Protein AF-A0A523TMB8-F1 (afdb_monomer)

pLDDT: mean 78.05, std 19.86, range [36.91, 97.88]

Mean predicted aligned error: 14.19 Å

Solvent-accessible surface area (backbone atoms only — not comparable to full-atom values): 13425 Å² total; per-residue (Å²): 131,64,76,66,60,58,54,54,54,53,52,54,58,59,57,55,66,75,69,63,79,80,84,77,82,82,82,83,84,81,87,81,83,87,80,89,82,90,79,90,81,91,80,91,79,91,77,93,78,85,88,76,89,77,77,73,82,74,87,60,90,44,73,83,64,39,66,22,92,53,38,94,42,94,40,70,68,53,46,49,51,52,54,43,50,41,20,51,77,43,63,92,51,65,30,19,46,37,78,65,72,76,46,88,75,40,38,50,75,47,86,60,74,61,43,55,67,66,61,43,81,34,58,71,36,15,32,51,13,21,54,50,11,48,40,42,41,72,69,44,80,86,58,63,49,80,48,65,53,70,54,98,61,89,65,39,34,43,27,23,40,22,55,70,84,45,61,62,25,32,40,38,29,49,31,49,62,53,87,55,90,36,25,34,31,73,31,76,88,36,56,49,27,32,44,62,62,42,30,41,26,45,38,92,80,39,59,58,45,42,27,30,19,63,14,34,15,39,52,82,76,41,20,22,31,40,17,40,20,35,23,93

Nearest PDB structures (foldseek):
  6jnp-assembly1_E-2  TM=3.075E-01  e=3.054E+00  Pseudomonas aeruginosa
  1n5b-assembly1_A  TM=3.533E-01  e=5.021E+00  Yersinia enterocolitica
  1n5b-assembly3_B  TM=4.123E-01  e=9.347E+00  Yersinia enterocolitica
  1jya-assembly1_A  TM=3.148E-01  e=7.757E+00  Yersinia pseudotuberculosis
  1n5b-assembly2_C  TM=2.821E-01  e=5.343E+00  Yersinia enterocolitica

Sequence (232 aa):
MKRSTILCTVLVIFGLLFLIPGCGDSYKSSRSGSSGSSGGGNTTGGGGGTGGGGGSTGGGTNGTATISSSSKFASVDECAAYLMKGRTGFDKHSPWKGYPPEYDPPGGYHLNRKSPLAFTWDDSLAARAQAEADRLAGGGAQKGVEIFGYGSDRAYNSFFVDAINTADWMISTLEDDHHEVYGWGLNVGYAASKMMWHYHDFGDDGPVITKWGIGAHDNGNGSTWWVLQMGP

Foldseek 3Di:
DDPVVVVVVVVVVVVVVVPDPDPDDDDDDDDDDDDDDDDDDDDDDDDDDDDDDPQDQDPQDQDDFDAFPLDPDPDQVRVLVQLLCLLVVCPPFFAWQADDCPPVVRGDGDNQFQADSHAHEDNVQQNVQAVVQVCVLVVHDDAADWDAFPDPDRLAWIKHWHPPQAQWIKIKTKQASPPDLHSTNCRSVTDNNCNHRNRYGNRPNGAHWRYKHWHWYDSVRSMIMIMIIIHD

Radius of gyration: 23.63 Å; Cα contacts (8 Å, |Δi|>4): 403; chains: 1; bounding box: 70×52×67 Å

Structure (mmCIF, N/CA/C/O backbone):
data_AF-A0A523TMB8-F1
#
_entry.id   AF-A0A523TMB8-F1
#
loop_
_atom_site.group_PDB
_atom_site.id
_atom_site.type_symbol
_atom_site.label_atom_id
_atom_site.label_alt_id
_atom_site.label_comp_id
_atom_site.label_asym_id
_atom_site.label_entity_id
_atom_site.label_seq_id
_atom_site.pdbx_PDB_ins_code
_atom_site.Cartn_x
_atom_site.Cartn_y
_atom_site.Cartn_z
_atom_site.occupancy
_atom_site.B_iso_or_equiv
_atom_site.auth_seq_id
_atom_site.auth_comp_id
_atom_site.auth_asym_id
_atom_site.auth_atom_id
_atom_site.pdbx_PDB_model_num
ATOM 1 N N . MET A 1 1 ? 34.613 24.555 33.434 1.00 56.78 1 MET A N 1
ATOM 2 C CA . MET A 1 1 ? 34.082 25.816 32.862 1.00 56.78 1 MET A CA 1
ATOM 3 C C . MET A 1 1 ? 33.779 26.789 33.988 1.00 56.78 1 MET A C 1
ATOM 5 O O . MET A 1 1 ? 33.268 26.362 35.017 1.00 56.78 1 MET A O 1
ATOM 9 N N . LYS A 1 2 ? 34.145 28.067 33.839 1.00 75.88 2 LYS A N 1
ATOM 10 C CA . LYS A 1 2 ? 33.892 29.085 34.870 1.00 75.88 2 LYS A CA 1
ATOM 11 C C . LYS A 1 2 ? 32.386 29.365 34.926 1.00 75.88 2 LYS A C 1
ATOM 13 O O . LYS A 1 2 ? 31.737 29.404 33.886 1.00 75.88 2 LYS A O 1
ATOM 18 N N . ARG A 1 3 ? 31.830 29.558 36.129 1.00 77.69 3 ARG A N 1
ATOM 19 C CA . ARG A 1 3 ? 30.388 29.805 36.353 1.00 77.69 3 ARG A CA 1
ATOM 20 C C . ARG A 1 3 ? 29.845 30.984 35.523 1.00 77.69 3 ARG A C 1
ATOM 22 O O . ARG A 1 3 ? 28.678 30.979 35.154 1.00 77.69 3 ARG A O 1
ATOM 29 N N . SER A 1 4 ? 30.709 31.933 35.160 1.00 80.69 4 SER A N 1
ATOM 30 C CA . SER A 1 4 ? 30.393 33.051 34.265 1.00 80.69 4 SER A CA 1
ATOM 31 C C . SER A 1 4 ? 30.051 32.627 32.832 1.00 80.69 4 SER A C 1
ATOM 33 O O . SER A 1 4 ? 29.179 33.227 32.218 1.00 80.69 4 SER A O 1
ATOM 35 N N . THR A 1 5 ? 30.682 31.577 32.299 1.00 87.00 5 THR A N 1
ATOM 36 C CA . THR A 1 5 ? 30.432 31.108 30.927 1.00 87.00 5 THR A CA 1
ATOM 37 C C . THR A 1 5 ? 29.034 30.505 30.789 1.00 87.00 5 THR A C 1
ATOM 39 O O . THR A 1 5 ? 28.364 30.749 29.795 1.00 87.00 5 THR A O 1
ATOM 42 N N . ILE A 1 6 ? 28.563 29.781 31.810 1.00 88.62 6 ILE A N 1
ATOM 43 C CA . ILE A 1 6 ? 27.226 29.165 31.809 1.00 88.62 6 ILE A CA 1
ATOM 44 C C . ILE A 1 6 ? 26.136 30.247 31.825 1.00 88.62 6 ILE A C 1
ATOM 46 O O . ILE A 1 6 ? 25.168 30.151 31.075 1.00 88.62 6 ILE A O 1
ATOM 50 N N . LEU A 1 7 ? 26.318 31.304 32.625 1.00 90.19 7 LEU A N 1
ATOM 51 C CA . LEU A 1 7 ? 25.343 32.391 32.735 1.00 90.19 7 LEU A CA 1
ATOM 52 C C . LEU A 1 7 ? 25.185 33.165 31.413 1.00 90.19 7 LEU A C 1
ATOM 54 O O . LEU A 1 7 ? 24.062 33.443 30.998 1.00 90.19 7 LEU A O 1
ATOM 58 N N . CYS A 1 8 ? 26.295 33.461 30.724 1.00 89.88 8 CYS A N 1
ATOM 59 C CA . CYS A 1 8 ? 26.247 34.134 29.423 1.00 89.88 8 CYS A CA 1
ATOM 60 C C . CYS A 1 8 ? 25.526 33.289 28.365 1.00 89.88 8 CYS A C 1
ATOM 62 O O . CYS A 1 8 ? 24.707 33.822 27.621 1.00 89.88 8 CYS A O 1
ATOM 64 N N . THR A 1 9 ? 25.775 31.976 28.321 1.00 89.94 9 THR A N 1
ATOM 65 C CA . THR A 1 9 ? 25.113 31.088 27.354 1.00 89.94 9 THR A CA 1
ATOM 66 C C . THR A 1 9 ? 23.601 31.024 27.578 1.00 89.94 9 THR A C 1
ATOM 68 O O . THR A 1 9 ? 22.842 31.100 26.615 1.00 89.94 9 THR A O 1
ATOM 71 N N . VAL A 1 10 ? 23.144 30.954 28.835 1.00 91.69 10 VAL A N 1
ATOM 72 C CA . VAL A 1 10 ? 21.705 30.930 29.156 1.00 91.69 10 VAL A CA 1
ATOM 73 C C . VAL A 1 10 ? 21.011 32.229 28.730 1.00 91.69 10 VAL A C 1
ATOM 75 O O . VAL A 1 10 ? 19.924 32.175 28.157 1.00 91.69 10 VAL A O 1
ATOM 78 N N . LEU A 1 11 ? 21.642 33.389 28.939 1.00 91.88 11 LEU A N 1
ATOM 79 C CA . LEU A 1 11 ? 21.068 34.683 28.548 1.00 91.88 11 LEU A CA 1
ATOM 80 C C . LEU A 1 11 ? 20.960 34.852 27.026 1.00 91.88 11 LEU A C 1
ATOM 82 O O . LEU A 1 11 ? 19.964 35.387 26.545 1.00 91.88 11 LEU A O 1
ATOM 86 N N . VAL A 1 12 ? 21.942 34.361 26.264 1.00 92.06 12 VAL A N 1
ATOM 87 C CA . VAL A 1 12 ? 21.901 34.408 24.792 1.00 92.06 12 VAL A CA 1
ATOM 88 C C . VAL A 1 12 ? 20.777 33.525 24.243 1.00 92.06 12 VAL A C 1
ATOM 90 O O . VAL A 1 12 ? 20.043 33.959 23.357 1.00 92.06 12 VAL A O 1
ATOM 93 N N . ILE A 1 13 ? 20.590 32.324 24.802 1.00 88.50 13 ILE A N 1
ATOM 94 C CA . ILE A 1 13 ? 19.511 31.411 24.392 1.00 88.50 13 ILE A CA 1
ATOM 95 C C . ILE A 1 13 ? 18.135 32.026 24.686 1.00 88.50 13 ILE A C 1
ATOM 97 O O . ILE A 1 13 ? 17.263 32.009 23.820 1.00 88.50 13 ILE A O 1
ATOM 101 N N . PHE A 1 14 ? 17.945 32.623 25.868 1.00 86.06 14 PHE A N 1
ATOM 102 C CA . PHE A 1 14 ? 16.680 33.284 26.208 1.00 86.06 14 PHE A CA 1
ATOM 103 C C . PHE A 1 14 ? 16.408 34.533 25.359 1.00 86.06 14 PHE A C 1
ATOM 105 O O . PHE A 1 14 ? 15.261 34.767 24.991 1.00 86.06 14 PHE A O 1
ATOM 112 N N . GLY A 1 15 ? 17.435 35.310 25.002 1.00 86.19 15 GLY A N 1
ATOM 113 C CA . GLY A 1 15 ? 17.280 36.472 24.120 1.00 86.19 15 GLY A CA 1
ATOM 114 C C . GLY A 1 15 ? 16.852 36.101 22.695 1.00 86.19 15 GLY A C 1
ATOM 115 O O . GLY A 1 15 ? 16.035 36.799 22.099 1.00 86.19 15 GLY A O 1
ATOM 116 N N . LEU A 1 16 ? 17.345 34.975 22.168 1.00 83.50 16 LEU A N 1
ATOM 117 C CA . LEU A 1 16 ? 16.997 34.489 20.827 1.00 83.50 16 LEU A CA 1
ATOM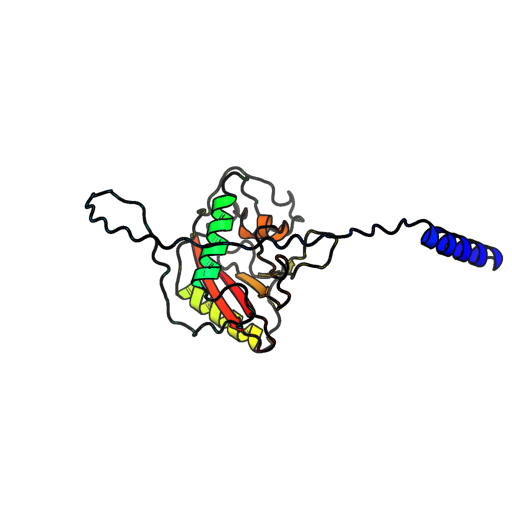 118 C C . LEU A 1 16 ? 15.525 34.064 20.698 1.00 83.50 16 LEU A C 1
ATOM 120 O O . LEU A 1 16 ? 14.953 34.207 19.620 1.00 83.50 16 LEU A O 1
ATOM 124 N N . LEU A 1 17 ? 14.884 33.616 21.784 1.00 78.38 17 LEU A N 1
ATOM 125 C CA . LEU A 1 17 ? 13.469 33.218 21.770 1.00 78.38 17 LEU A CA 1
ATOM 126 C C . LEU A 1 17 ? 12.501 34.394 21.550 1.00 78.38 17 LEU A C 1
ATOM 128 O O . LEU A 1 17 ? 11.402 34.183 21.047 1.00 78.38 17 LEU A O 1
ATOM 132 N N . PHE A 1 18 ? 12.903 35.632 21.860 1.00 73.69 18 PHE A N 1
ATOM 133 C CA . PHE A 1 18 ? 12.068 36.825 21.652 1.00 73.69 18 PHE A CA 1
ATOM 134 C C . PHE A 1 18 ? 12.187 37.436 20.249 1.00 73.69 18 PHE A C 1
ATOM 136 O O . PHE A 1 18 ? 11.451 38.365 19.924 1.00 73.69 18 PHE A O 1
ATOM 143 N N . LEU A 1 19 ? 13.096 36.927 19.411 1.00 72.69 19 LEU A N 1
ATOM 144 C CA . LEU A 1 19 ? 13.317 37.421 18.048 1.00 72.69 19 LEU A CA 1
ATOM 145 C C . LEU A 1 19 ? 12.602 36.595 16.973 1.00 72.69 19 LEU A C 1
ATOM 147 O O . LEU A 1 19 ? 12.802 36.860 15.791 1.00 72.69 19 LEU A O 1
ATOM 151 N N . ILE A 1 20 ? 11.771 35.618 17.346 1.00 75.94 20 ILE A N 1
ATOM 152 C CA . ILE A 1 20 ? 10.958 34.866 16.386 1.00 75.94 20 ILE A CA 1
ATOM 153 C C . ILE A 1 20 ? 9.661 35.660 16.136 1.00 75.94 20 ILE A C 1
ATOM 155 O O . ILE A 1 20 ? 8.798 35.685 17.017 1.00 75.94 20 ILE A O 1
ATOM 159 N N . PRO A 1 21 ? 9.492 36.335 14.980 1.00 66.38 21 PRO A N 1
ATOM 160 C CA . PRO A 1 21 ? 8.224 36.965 14.637 1.00 66.38 21 PRO A CA 1
ATOM 161 C C . PRO A 1 21 ? 7.140 35.888 14.533 1.00 66.38 21 PRO A C 1
ATOM 163 O O . PRO A 1 21 ? 7.255 34.945 13.753 1.00 66.38 21 PRO A O 1
ATOM 166 N N . GLY A 1 22 ? 6.089 36.022 15.342 1.00 57.03 22 GLY A N 1
ATOM 167 C CA . GLY A 1 22 ? 4.916 35.161 15.263 1.00 57.03 22 GLY A CA 1
ATOM 168 C C . GLY A 1 22 ? 4.192 35.376 13.935 1.00 57.03 22 GLY A C 1
ATOM 169 O O . GLY A 1 22 ? 3.511 36.385 13.762 1.00 57.03 22 GLY A O 1
ATOM 170 N N . CYS A 1 23 ? 4.331 34.432 13.004 1.00 64.50 23 CYS A N 1
ATOM 171 C CA . CYS A 1 23 ? 3.466 34.340 11.831 1.00 64.50 23 CYS A CA 1
ATOM 172 C C . CYS A 1 23 ? 2.064 33.918 12.287 1.00 64.50 23 CYS A C 1
ATOM 174 O O . CYS A 1 23 ? 1.790 32.739 12.499 1.00 64.50 23 CYS A O 1
ATOM 176 N N . GLY A 1 24 ? 1.192 34.902 12.498 1.00 47.22 24 GLY A N 1
ATOM 177 C CA . GLY A 1 24 ? -0.239 34.700 12.685 1.00 47.22 24 GLY A CA 1
ATOM 178 C C . GLY A 1 24 ? -0.962 34.810 11.349 1.00 47.22 24 GLY A C 1
ATOM 179 O O . GLY A 1 24 ? -1.331 35.912 10.946 1.00 47.22 24 GLY A O 1
ATOM 180 N N . ASP A 1 25 ? -1.198 33.683 10.681 1.00 47.81 25 ASP A N 1
ATOM 181 C CA . ASP A 1 25 ? -2.045 33.653 9.490 1.00 47.81 25 ASP A CA 1
ATOM 182 C C . ASP A 1 25 ? -3.521 33.551 9.886 1.00 47.81 25 ASP A C 1
ATOM 184 O O . ASP A 1 25 ? -4.021 32.543 10.386 1.00 47.81 25 ASP A O 1
ATOM 188 N N . SER A 1 26 ? -4.225 34.659 9.667 1.00 50.28 26 SER A N 1
ATOM 189 C CA . SER A 1 26 ? -5.670 34.782 9.825 1.00 50.28 26 SER A CA 1
ATOM 190 C C . SER A 1 26 ? -6.369 34.244 8.575 1.00 50.28 26 SER A C 1
ATOM 192 O O . SER A 1 26 ? -6.422 34.930 7.553 1.00 50.28 26 SER A O 1
ATOM 194 N N . TYR A 1 27 ? -6.954 33.048 8.633 1.00 45.78 27 TYR A N 1
ATOM 195 C CA . TYR A 1 27 ? -7.831 32.573 7.562 1.00 45.78 27 TYR A CA 1
ATOM 196 C C . TYR A 1 27 ? -9.238 33.174 7.721 1.00 45.78 27 TYR A C 1
ATOM 198 O O . TYR A 1 27 ? -9.976 32.900 8.665 1.00 45.78 27 TYR A O 1
ATOM 206 N N . LYS A 1 28 ? -9.614 34.034 6.768 1.00 49.56 2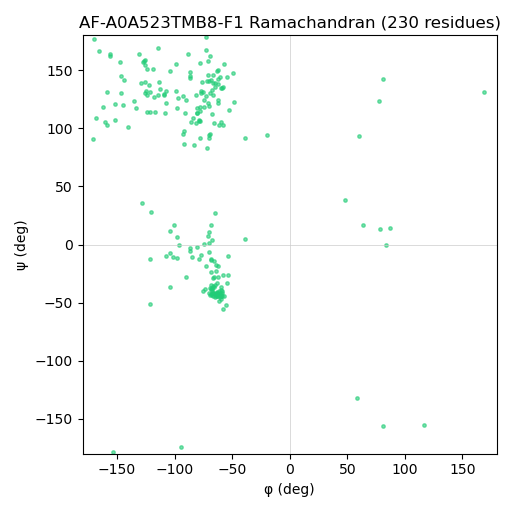8 LYS A N 1
ATOM 207 C CA . LYS A 1 28 ? -10.989 34.513 6.578 1.00 49.56 28 LYS A CA 1
ATOM 208 C C . LYS A 1 28 ? -11.823 33.399 5.948 1.00 49.56 28 LYS A C 1
ATOM 210 O O . LYS A 1 28 ? -11.567 32.988 4.822 1.00 49.56 28 LYS A O 1
ATOM 215 N N . SER A 1 29 ? -12.855 32.955 6.654 1.00 44.81 29 SER A N 1
ATOM 216 C CA . SER A 1 29 ? -13.889 32.061 6.143 1.00 44.81 29 SER A CA 1
ATOM 217 C C . SER A 1 29 ? -14.903 32.841 5.298 1.00 44.81 29 SER A C 1
ATOM 219 O O . SER A 1 29 ? -15.741 33.578 5.812 1.00 44.81 29 SER A O 1
ATOM 221 N N . SER A 1 30 ? -14.860 32.672 3.977 1.00 45.06 30 SER A N 1
ATOM 222 C CA . SER A 1 30 ? -15.953 33.076 3.088 1.00 45.06 30 SER A CA 1
ATOM 223 C C . SER A 1 30 ? -16.905 31.900 2.887 1.00 45.06 30 SER A C 1
ATOM 225 O O . SER A 1 30 ? -16.670 31.016 2.067 1.00 45.06 30 SER A O 1
ATOM 227 N N . ARG A 1 31 ? -17.998 31.904 3.655 1.00 46.38 31 ARG A N 1
ATOM 228 C CA . ARG A 1 31 ? -19.225 31.177 3.320 1.00 46.38 31 ARG A CA 1
ATOM 229 C C . ARG A 1 31 ? -19.978 31.989 2.267 1.00 46.38 31 ARG A C 1
ATOM 231 O O . ARG A 1 31 ? -20.463 33.074 2.571 1.00 46.38 31 ARG A O 1
ATOM 238 N N . SER A 1 32 ? -20.118 31.454 1.062 1.00 47.09 32 SER A N 1
ATOM 239 C CA . SER A 1 32 ? -21.116 31.900 0.087 1.00 47.09 32 SER A CA 1
ATOM 240 C C . SER A 1 32 ? -22.069 30.744 -0.183 1.00 47.09 32 SER A C 1
ATOM 242 O O . SER A 1 32 ? -21.660 29.704 -0.693 1.00 47.09 32 SER A O 1
ATOM 244 N N . GLY A 1 33 ? -23.324 30.923 0.225 1.00 38.53 33 GLY A N 1
ATOM 245 C CA . GLY A 1 33 ? -24.440 30.062 -0.149 1.00 38.53 33 GLY A CA 1
ATOM 246 C C . GLY A 1 33 ? -25.204 30.596 -1.362 1.00 38.53 33 GLY A C 1
ATOM 247 O O . GLY A 1 33 ? -24.852 31.637 -1.916 1.00 38.53 33 GLY A O 1
ATOM 248 N N . SER A 1 34 ? -26.312 29.901 -1.653 1.00 37.53 34 SER A N 1
ATOM 249 C CA . SER A 1 34 ? -27.307 30.084 -2.733 1.00 37.53 34 SER A CA 1
ATOM 250 C C . SER A 1 34 ? -26.876 29.509 -4.090 1.00 37.53 34 SER A C 1
ATOM 252 O O . SER A 1 34 ? -25.703 29.560 -4.427 1.00 37.53 34 SER A O 1
ATOM 254 N N . SER A 1 35 ? -27.729 28.913 -4.922 1.00 37.41 35 SER A N 1
ATOM 255 C CA . SER A 1 35 ? -29.169 28.599 -4.910 1.00 37.41 35 SER A CA 1
ATOM 256 C C . SER A 1 35 ? -29.416 27.582 -6.045 1.00 37.41 35 SER A C 1
ATOM 258 O O . SER A 1 35 ? -28.535 27.326 -6.862 1.00 37.41 35 SER A O 1
ATOM 260 N N . GLY A 1 36 ? -30.585 26.940 -6.046 1.00 38.19 36 GLY A N 1
ATOM 261 C CA . GLY A 1 36 ? -30.867 25.737 -6.829 1.00 38.19 36 GLY A CA 1
ATOM 262 C C . GLY A 1 36 ? -31.039 25.892 -8.341 1.00 38.19 36 GLY A C 1
ATOM 263 O O . GLY A 1 36 ? -31.056 26.988 -8.886 1.00 38.19 36 GLY A O 1
ATOM 264 N N . SER A 1 37 ? -31.258 24.750 -8.993 1.00 41.50 37 SER A N 1
ATOM 265 C CA . SER A 1 37 ? -32.115 24.644 -10.172 1.00 41.50 37 SER A CA 1
ATOM 266 C C . SER A 1 37 ? -32.497 23.182 -10.397 1.00 41.50 37 SER A C 1
ATOM 268 O O . SER A 1 37 ? -31.649 22.309 -10.578 1.00 41.50 37 SER A O 1
ATOM 270 N N . SER A 1 38 ? -33.797 22.931 -10.335 1.00 46.06 38 SER A N 1
ATOM 271 C CA . SER A 1 38 ? -34.485 21.754 -10.838 1.00 46.06 38 SER A CA 1
ATOM 272 C C . SER A 1 38 ? -34.581 21.835 -12.365 1.00 46.06 38 SER A C 1
ATOM 274 O O . SER A 1 38 ? -35.027 22.840 -12.911 1.00 46.06 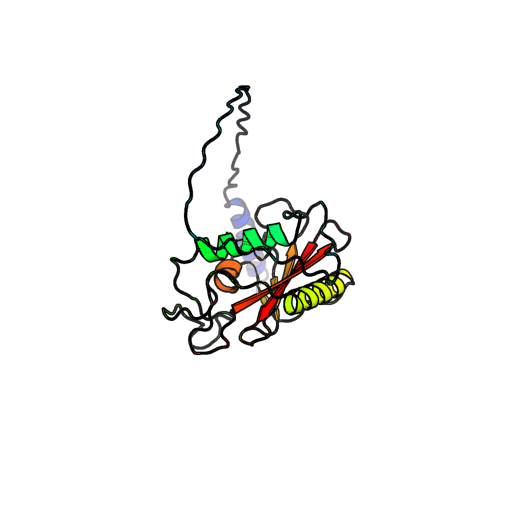38 SER A O 1
ATOM 276 N N . GLY A 1 39 ? -34.211 20.765 -13.068 1.00 40.84 39 GLY A N 1
ATOM 277 C CA . GLY A 1 39 ? -34.358 20.682 -14.521 1.00 40.84 39 GLY A CA 1
ATOM 278 C C . GLY A 1 39 ? -34.322 19.237 -14.998 1.00 40.84 39 GLY A C 1
ATOM 279 O O . GLY A 1 39 ? -33.268 18.612 -15.002 1.00 40.84 39 GLY A O 1
ATOM 280 N N . GLY A 1 40 ? -35.490 18.706 -15.364 1.00 40.16 40 GLY A N 1
ATOM 281 C CA . GLY A 1 40 ? -35.622 17.412 -16.024 1.00 40.16 40 GLY A CA 1
ATOM 282 C C . GLY A 1 40 ? -35.113 17.443 -17.466 1.00 40.16 40 GLY A C 1
ATOM 283 O O . GLY A 1 40 ? -35.066 18.492 -18.104 1.00 40.16 40 GLY A O 1
ATOM 284 N N . GLY A 1 41 ? -34.766 16.269 -17.991 1.00 37.38 41 GLY A N 1
ATOM 285 C CA . GLY A 1 41 ? -34.313 16.113 -19.368 1.00 37.38 41 GLY A CA 1
ATOM 286 C C . GLY A 1 41 ? -34.194 14.647 -19.756 1.00 37.38 41 GLY A C 1
ATOM 287 O O . GLY A 1 41 ? -33.160 14.021 -19.568 1.00 37.38 41 GLY A O 1
ATOM 288 N N . ASN A 1 42 ? -35.287 14.113 -20.287 1.00 45.41 42 ASN A N 1
ATOM 289 C CA . ASN A 1 42 ? -35.395 12.802 -20.910 1.00 45.41 42 ASN A CA 1
ATOM 290 C C . ASN A 1 42 ? -34.644 12.815 -22.257 1.00 45.41 42 ASN A C 1
ATOM 292 O O . ASN A 1 42 ? -35.018 13.609 -23.116 1.00 45.41 42 ASN A O 1
ATOM 296 N N . THR A 1 43 ? -33.646 11.952 -22.484 1.00 39.38 43 THR A N 1
ATOM 297 C CA . THR A 1 43 ? -33.189 11.624 -23.851 1.00 39.38 43 THR A CA 1
ATOM 298 C C . THR A 1 43 ? -32.747 10.165 -23.976 1.00 39.38 43 THR A C 1
ATOM 300 O O . THR A 1 43 ? -31.834 9.689 -23.309 1.00 39.38 43 THR A O 1
ATOM 303 N N . THR A 1 44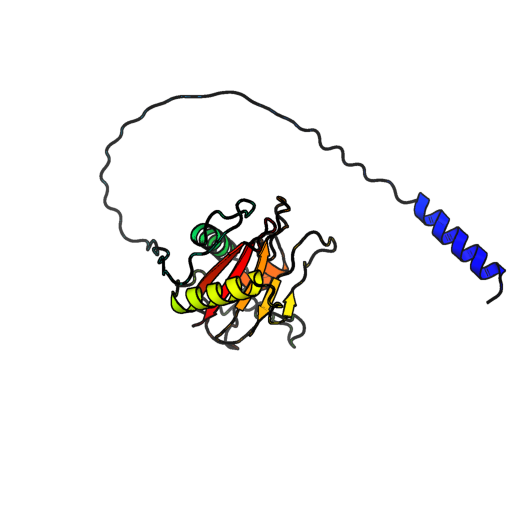 ? -33.439 9.460 -24.868 1.00 48.44 44 THR A N 1
ATOM 304 C CA . THR A 1 44 ? -33.053 8.187 -25.475 1.00 48.44 44 THR A CA 1
ATOM 305 C C . THR A 1 44 ? -32.013 8.461 -26.561 1.00 48.44 44 THR A C 1
ATOM 307 O O . THR A 1 44 ? -32.238 9.314 -27.416 1.00 48.44 44 THR A O 1
ATOM 310 N N . GLY A 1 45 ? -30.906 7.718 -26.567 1.00 40.03 45 GLY A N 1
ATOM 311 C CA . GLY A 1 45 ? -29.902 7.783 -27.628 1.00 40.03 45 GLY A CA 1
ATOM 312 C C . GLY A 1 45 ? -29.060 6.515 -27.662 1.00 40.03 45 GLY A C 1
ATOM 313 O O . GLY A 1 45 ? -28.191 6.322 -26.819 1.00 40.03 45 GLY A O 1
ATOM 314 N N . GLY A 1 46 ? -29.350 5.639 -28.624 1.00 44.94 46 GLY A N 1
ATOM 315 C CA . GLY A 1 46 ? -28.500 4.508 -28.971 1.00 44.94 46 GLY A CA 1
ATOM 316 C C . GLY A 1 46 ? -27.287 4.967 -29.778 1.00 44.94 46 GLY A C 1
ATOM 317 O O . GLY A 1 46 ? -27.404 5.810 -30.664 1.00 44.94 46 GLY A O 1
ATOM 318 N N . GLY A 1 47 ? -26.132 4.383 -29.481 1.00 37.78 47 GLY A N 1
ATOM 319 C CA . GLY A 1 47 ? -24.898 4.572 -30.232 1.00 37.78 47 GLY A CA 1
ATOM 320 C C . GLY A 1 47 ? -23.871 3.539 -29.792 1.00 37.78 47 GLY A C 1
ATOM 321 O O . GLY A 1 47 ? -23.387 3.587 -28.666 1.00 37.78 47 GLY A O 1
ATOM 322 N N . GLY A 1 48 ? -23.586 2.573 -30.667 1.00 44.53 48 GLY A N 1
ATOM 323 C CA . GLY A 1 48 ? -22.513 1.605 -30.477 1.00 44.53 48 GLY A CA 1
ATOM 324 C C . GLY A 1 48 ? -21.148 2.293 -30.476 1.00 44.53 48 GLY A C 1
ATOM 325 O O . GLY A 1 48 ? -20.870 3.139 -31.323 1.00 44.53 48 GLY A O 1
ATOM 326 N N . GLY A 1 49 ? -20.306 1.903 -29.523 1.00 38.81 49 GLY A N 1
ATOM 327 C CA . GLY A 1 49 ? -18.929 2.358 -29.387 1.00 38.81 49 GLY A CA 1
ATOM 328 C C . GLY A 1 49 ? -18.096 1.271 -28.716 1.00 38.81 49 GLY A C 1
ATOM 329 O O . GLY A 1 49 ? -18.417 0.792 -27.634 1.00 38.81 49 GLY A O 1
ATOM 330 N N . THR A 1 50 ? -17.065 0.840 -29.425 1.00 42.72 50 THR A N 1
ATOM 331 C CA . THR A 1 50 ? -16.136 -0.253 -29.138 1.00 42.72 50 THR A CA 1
ATOM 332 C C . THR A 1 50 ? -15.197 0.025 -27.960 1.00 42.72 50 THR A C 1
ATOM 334 O O . THR A 1 50 ? -14.490 1.024 -27.967 1.00 42.72 50 THR A O 1
ATOM 337 N N . GLY A 1 51 ? -15.127 -0.934 -27.029 1.00 45.47 51 GLY A N 1
ATOM 338 C CA . GLY A 1 51 ? -13.889 -1.456 -26.430 1.00 45.47 51 GLY A CA 1
ATOM 339 C C . GLY A 1 51 ? -12.967 -0.496 -25.670 1.00 45.47 51 GLY A C 1
ATOM 340 O O . GLY A 1 51 ? -12.014 0.028 -26.233 1.00 45.47 51 GLY A O 1
ATOM 341 N N . GLY A 1 52 ? -13.155 -0.415 -24.353 1.00 36.91 52 GLY A N 1
ATOM 342 C CA . GLY A 1 52 ? -12.149 0.037 -23.391 1.00 36.91 52 GLY A CA 1
ATOM 343 C C . GLY A 1 52 ? -12.432 -0.647 -22.060 1.00 36.91 52 GLY A C 1
ATOM 344 O O . GLY A 1 52 ? -13.458 -0.374 -21.446 1.00 36.91 52 GLY A O 1
ATOM 345 N N . GLY A 1 53 ? -11.596 -1.617 -21.687 1.00 40.66 53 GLY A N 1
ATOM 346 C CA . GLY A 1 53 ? -11.834 -2.543 -20.581 1.00 40.66 53 GLY A CA 1
ATOM 347 C C . GLY A 1 53 ? -12.033 -1.839 -19.242 1.00 40.66 53 GLY A C 1
ATOM 348 O O . GLY A 1 53 ? -11.071 -1.438 -18.595 1.00 40.66 53 GLY A O 1
ATOM 349 N N . GLY A 1 54 ? -13.291 -1.749 -18.811 1.00 39.03 54 GLY A N 1
ATOM 350 C CA . GLY A 1 54 ? -13.640 -1.605 -17.406 1.00 39.03 54 GLY A CA 1
ATOM 351 C C . GLY A 1 54 ? -13.332 -2.926 -16.718 1.00 39.03 54 GLY A C 1
ATOM 352 O O . GLY A 1 54 ? -14.136 -3.855 -16.769 1.00 39.03 54 GLY A O 1
ATOM 353 N N . GLY A 1 55 ? -12.134 -3.030 -16.146 1.00 40.94 55 GLY A N 1
ATOM 354 C CA . GLY A 1 55 ? -11.792 -4.114 -15.237 1.00 40.94 55 GLY A CA 1
ATOM 355 C C . GLY A 1 55 ? -12.723 -4.030 -14.038 1.00 40.94 55 GLY A C 1
ATOM 356 O O . GLY A 1 55 ? -12.569 -3.150 -13.198 1.00 40.94 55 GLY A O 1
ATOM 357 N N . SER A 1 56 ? -1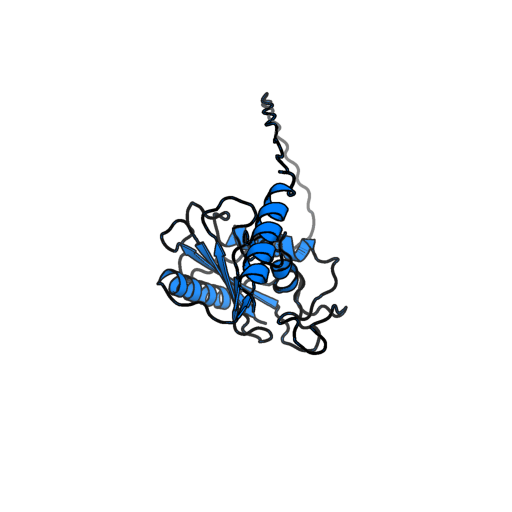3.721 -4.909 -14.013 1.00 42.44 56 SER A N 1
ATOM 358 C CA . SER A 1 56 ? -14.551 -5.164 -12.843 1.00 42.44 56 SER A CA 1
ATOM 359 C C . SER A 1 56 ? -13.612 -5.476 -11.679 1.00 42.44 56 SER A C 1
ATOM 361 O O . SER A 1 56 ? -12.878 -6.462 -11.743 1.00 42.44 56 SER A O 1
ATOM 363 N N . THR A 1 57 ? -13.593 -4.630 -10.650 1.00 52.75 57 THR A N 1
ATOM 364 C CA . THR A 1 57 ? -12.960 -4.946 -9.368 1.00 52.75 57 THR A CA 1
ATOM 365 C C . THR A 1 57 ? -13.663 -6.187 -8.826 1.00 52.75 57 THR A C 1
ATOM 367 O O . THR A 1 57 ? -14.852 -6.170 -8.510 1.00 52.75 57 THR A O 1
ATOM 370 N N . GLY A 1 58 ? -12.973 -7.325 -8.902 1.00 45.16 58 GLY A N 1
ATOM 371 C CA . GLY A 1 58 ? -13.506 -8.619 -8.506 1.00 45.16 58 GLY A CA 1
ATOM 372 C C . GLY A 1 58 ? -13.706 -8.647 -6.999 1.00 45.16 58 GLY A C 1
ATOM 373 O O . GLY A 1 58 ? -12.742 -8.618 -6.247 1.00 45.16 58 GLY A O 1
ATOM 374 N N . GLY A 1 59 ? -14.961 -8.695 -6.557 1.00 45.91 59 GLY A N 1
ATOM 375 C CA . GLY A 1 59 ? -15.315 -8.914 -5.158 1.00 45.91 59 GLY A CA 1
ATOM 376 C C . GLY A 1 59 ? -15.047 -10.362 -4.746 1.00 45.91 59 GLY A C 1
ATOM 377 O O . GLY A 1 59 ? -15.956 -11.192 -4.766 1.00 45.91 59 GLY A O 1
ATOM 378 N N . GLY A 1 60 ? -13.803 -10.670 -4.384 1.00 45.56 60 GLY A N 1
ATOM 379 C CA . GLY A 1 60 ? -13.411 -11.928 -3.755 1.00 45.56 60 GLY A CA 1
ATOM 380 C C . GLY A 1 60 ? -13.711 -11.914 -2.259 1.00 45.56 60 GLY A C 1
ATOM 381 O O . GLY A 1 60 ? -13.110 -11.168 -1.492 1.00 45.56 60 GLY A O 1
ATOM 382 N N . THR A 1 61 ? -14.654 -12.748 -1.831 1.00 44.41 61 THR A N 1
ATOM 383 C CA . THR A 1 61 ? -15.069 -12.926 -0.433 1.00 44.41 61 THR A CA 1
ATOM 384 C C . THR A 1 61 ? -14.055 -13.788 0.321 1.00 44.41 61 THR A C 1
ATOM 386 O O . THR A 1 61 ? -14.176 -15.007 0.357 1.00 44.41 61 THR A O 1
ATOM 389 N N . ASN A 1 62 ? -13.061 -13.170 0.958 1.00 48.72 62 ASN A N 1
ATOM 390 C CA . ASN A 1 62 ? -12.270 -13.809 2.013 1.00 48.72 62 ASN A CA 1
ATOM 391 C C . ASN A 1 62 ? -11.989 -12.780 3.112 1.00 48.72 62 ASN A C 1
ATOM 393 O O . ASN A 1 62 ? -11.136 -11.916 2.955 1.00 48.72 62 ASN A O 1
ATOM 397 N N . GLY A 1 63 ? -12.758 -12.881 4.202 1.00 59.81 63 GLY A N 1
ATOM 398 C CA . GLY A 1 63 ? -12.854 -11.871 5.258 1.00 59.81 63 GLY A CA 1
ATOM 399 C C . GLY A 1 63 ? -13.738 -10.702 4.821 1.00 59.81 63 GLY A C 1
ATOM 400 O O . GLY A 1 63 ? -13.539 -10.107 3.768 1.00 59.81 63 GLY A O 1
ATOM 401 N N . THR A 1 64 ? -14.785 -10.398 5.590 1.00 81.75 64 THR A N 1
ATOM 402 C CA . THR A 1 64 ? -15.554 -9.174 5.330 1.00 81.75 64 THR A CA 1
ATOM 403 C C . THR A 1 64 ? -14.735 -8.029 5.892 1.00 81.75 64 THR A C 1
ATOM 405 O O . THR A 1 64 ? -14.650 -7.909 7.112 1.00 81.75 64 THR A O 1
ATOM 408 N N . ALA A 1 65 ? -14.109 -7.241 5.016 1.00 88.75 65 ALA A N 1
ATOM 409 C CA . ALA A 1 65 ? -13.404 -6.034 5.418 1.00 88.75 65 ALA A CA 1
ATOM 410 C C . ALA A 1 65 ? -14.305 -5.200 6.339 1.00 88.75 65 ALA A C 1
ATOM 412 O O . ALA A 1 65 ? -15.429 -4.846 5.971 1.00 88.75 65 ALA A O 1
ATOM 413 N N . THR A 1 66 ? -13.827 -4.921 7.547 1.00 94.88 66 THR A N 1
ATOM 414 C CA . THR A 1 66 ? -14.469 -3.983 8.465 1.00 94.88 66 THR A CA 1
ATOM 415 C C . THR A 1 66 ? -13.748 -2.659 8.302 1.00 94.88 66 THR A C 1
ATOM 417 O O . THR A 1 66 ? -12.526 -2.596 8.351 1.00 94.88 66 THR A O 1
ATOM 420 N N . ILE A 1 67 ? -14.483 -1.593 8.026 1.00 94.69 67 ILE A N 1
ATOM 421 C CA . ILE A 1 67 ? -13.890 -0.278 7.802 1.00 94.69 67 ILE A CA 1
ATOM 422 C C . ILE A 1 67 ? -14.556 0.676 8.772 1.00 94.69 67 ILE A C 1
ATOM 424 O O . ILE A 1 67 ? -15.782 0.675 8.908 1.00 94.69 67 ILE A O 1
ATOM 428 N N . SER A 1 68 ? -13.737 1.458 9.467 1.00 93.88 68 SER A N 1
ATOM 429 C CA . SER A 1 68 ? -14.244 2.422 10.427 1.00 93.88 68 SER A CA 1
ATOM 430 C C . SER A 1 68 ? -15.117 3.457 9.723 1.00 93.88 68 SER A C 1
ATOM 432 O O . SER A 1 68 ? -14.778 3.920 8.636 1.00 93.88 68 SER A O 1
ATOM 434 N N . SER A 1 69 ? -16.207 3.892 10.355 1.00 92.88 69 SER A N 1
ATOM 435 C CA . SER A 1 69 ? -17.049 4.971 9.815 1.00 92.88 69 SER A CA 1
ATOM 436 C C . SER A 1 69 ? -16.315 6.310 9.679 1.00 92.88 69 SER A C 1
ATOM 438 O O . SER A 1 69 ? -16.796 7.193 8.974 1.00 92.88 69 SER A O 1
ATOM 440 N N . SER A 1 70 ? -15.185 6.462 10.377 1.00 90.62 70 SER A N 1
ATOM 441 C CA . SER A 1 70 ? -14.281 7.612 10.276 1.00 90.62 70 SER A CA 1
ATOM 442 C C . SER A 1 70 ? -13.265 7.492 9.136 1.00 90.62 70 SER A C 1
ATOM 444 O O . SER A 1 70 ? -12.594 8.473 8.822 1.00 90.62 70 SER A O 1
ATOM 446 N N . SER A 1 71 ? -13.140 6.319 8.502 1.00 91.31 71 SER A N 1
ATOM 447 C CA . SER A 1 71 ? -12.251 6.138 7.353 1.00 91.31 71 SER A CA 1
ATOM 448 C C . SER A 1 71 ? -12.653 7.064 6.209 1.00 91.31 71 SER A C 1
ATOM 450 O O . SER A 1 71 ? -13.836 7.292 5.942 1.00 91.31 71 SER A O 1
ATOM 452 N N . LYS A 1 72 ? -11.658 7.561 5.475 1.00 89.56 72 LYS A N 1
ATOM 453 C CA . LYS A 1 72 ? -11.864 8.314 4.239 1.00 89.56 72 LYS A CA 1
ATOM 454 C C . LYS A 1 72 ? -12.544 7.481 3.160 1.00 89.56 72 LYS A C 1
ATOM 456 O O . LYS A 1 72 ? -13.180 8.059 2.282 1.00 89.56 72 LYS A O 1
ATOM 461 N N . PHE A 1 73 ? -12.354 6.165 3.180 1.00 91.94 73 PHE A N 1
ATOM 462 C CA . PHE A 1 73 ? -12.896 5.259 2.180 1.00 91.94 73 PHE A CA 1
ATOM 463 C C . PHE A 1 73 ? -14.012 4.437 2.803 1.00 91.94 73 PHE A C 1
ATOM 465 O O . PHE A 1 73 ? -13.821 3.800 3.830 1.00 91.94 73 PHE A O 1
ATOM 472 N N . ALA A 1 74 ? -15.171 4.381 2.157 1.00 92.94 74 ALA A N 1
ATOM 473 C CA . ALA A 1 74 ? -16.282 3.564 2.635 1.00 92.94 74 ALA A CA 1
ATOM 474 C C . ALA A 1 74 ? -16.114 2.073 2.289 1.00 92.94 74 ALA A C 1
ATOM 476 O O . ALA A 1 74 ? -16.876 1.231 2.760 1.00 92.94 74 ALA A O 1
ATOM 477 N N . SER A 1 75 ? -15.165 1.739 1.409 1.00 94.81 75 SER A N 1
ATOM 478 C CA . SER A 1 75 ? -14.963 0.382 0.904 1.00 94.81 75 SER A CA 1
ATOM 479 C C . SER A 1 75 ? -13.539 0.150 0.400 1.00 94.81 75 SER A C 1
ATOM 481 O O . SER A 1 75 ? -12.809 1.088 0.068 1.00 94.81 75 SER A O 1
ATOM 483 N N . VAL A 1 76 ? -13.174 -1.128 0.271 1.00 95.19 76 VAL A N 1
ATOM 484 C CA . VAL A 1 76 ? -11.936 -1.551 -0.394 1.00 95.19 76 VAL A CA 1
ATOM 485 C C . VAL A 1 76 ? -11.892 -1.089 -1.853 1.00 95.19 76 VAL A C 1
ATOM 487 O O . VAL A 1 76 ? -10.851 -0.614 -2.298 1.00 95.19 76 VAL A O 1
ATOM 490 N N . ASP A 1 77 ? -13.017 -1.143 -2.572 1.00 95.06 77 ASP A N 1
ATOM 491 C CA . ASP A 1 77 ? -13.106 -0.681 -3.963 1.00 95.06 77 ASP A CA 1
ATOM 492 C C . ASP A 1 77 ? -12.801 0.816 -4.102 1.00 95.06 77 ASP A C 1
ATOM 494 O O . ASP A 1 77 ? -12.109 1.235 -5.032 1.00 95.06 77 ASP A O 1
ATOM 498 N N . GLU A 1 78 ? -13.275 1.638 -3.163 1.00 93.88 78 GLU A N 1
ATOM 499 C CA . GLU A 1 78 ? -13.007 3.078 -3.167 1.00 93.88 78 GLU A CA 1
ATOM 500 C C . GLU A 1 78 ? -11.525 3.381 -2.901 1.00 93.88 78 GLU A C 1
ATOM 502 O O . GLU A 1 78 ? -10.913 4.184 -3.615 1.00 93.88 78 GLU A O 1
ATOM 507 N N . CYS A 1 79 ? -10.923 2.692 -1.925 1.00 93.38 79 CYS A N 1
ATOM 508 C CA . CYS A 1 79 ? -9.488 2.773 -1.655 1.00 93.38 79 CYS A CA 1
ATOM 509 C C . CYS A 1 79 ? -8.669 2.318 -2.877 1.00 93.38 79 CYS A C 1
ATOM 511 O O . CYS A 1 79 ? -7.750 3.018 -3.317 1.00 93.38 79 CYS A O 1
ATOM 513 N N . ALA A 1 80 ? -9.057 1.201 -3.501 1.00 93.69 80 ALA A N 1
ATOM 514 C CA . ALA A 1 80 ? -8.418 0.681 -4.703 1.00 93.69 80 ALA A CA 1
ATOM 515 C C . ALA A 1 80 ? -8.475 1.691 -5.859 1.00 93.69 80 ALA A C 1
ATOM 517 O O . ALA A 1 80 ? -7.452 1.990 -6.487 1.00 93.69 80 ALA A O 1
ATOM 518 N N . ALA A 1 81 ? -9.649 2.277 -6.106 1.00 93.06 81 ALA A N 1
ATOM 519 C CA . ALA A 1 81 ? -9.843 3.297 -7.129 1.00 93.06 81 ALA A CA 1
ATOM 520 C C . ALA A 1 81 ? -8.984 4.543 -6.866 1.00 93.06 81 ALA A C 1
ATOM 522 O O . ALA A 1 81 ? -8.367 5.074 -7.796 1.00 93.06 81 ALA A O 1
ATOM 523 N N . TYR A 1 82 ? -8.883 4.993 -5.611 1.00 92.25 82 TYR A N 1
ATOM 524 C CA . TYR A 1 82 ? -8.014 6.108 -5.234 1.00 92.25 82 TYR A CA 1
ATOM 525 C C . TYR A 1 82 ? -6.538 5.807 -5.531 1.00 92.25 82 TYR A C 1
ATOM 527 O O . TYR A 1 82 ? -5.851 6.617 -6.163 1.00 92.25 82 TYR A O 1
ATOM 535 N N . LEU A 1 83 ? -6.050 4.637 -5.113 1.00 91.81 83 LEU A N 1
ATOM 536 C CA . LEU A 1 83 ? -4.653 4.235 -5.284 1.00 91.81 83 LEU A CA 1
ATOM 537 C C . LEU A 1 83 ? -4.277 4.089 -6.765 1.00 91.81 83 LEU A C 1
ATOM 539 O O . LEU A 1 83 ? -3.221 4.580 -7.180 1.00 91.81 83 LEU A O 1
ATOM 543 N N . MET A 1 84 ? -5.158 3.488 -7.571 1.00 91.94 84 MET A N 1
ATOM 544 C CA . MET A 1 84 ? -4.980 3.339 -9.022 1.00 91.94 84 MET A CA 1
ATOM 545 C C . MET A 1 84 ? -5.048 4.678 -9.760 1.00 91.94 84 MET A C 1
ATOM 547 O O . MET A 1 84 ? -4.242 4.927 -10.663 1.00 91.94 84 MET A O 1
ATOM 551 N N . LYS A 1 85 ? -5.943 5.585 -9.345 1.00 91.31 85 LYS A N 1
ATOM 552 C CA . LYS A 1 85 ? -5.982 6.959 -9.863 1.00 91.31 85 LYS A CA 1
ATOM 553 C C . LYS A 1 85 ? -4.670 7.688 -9.587 1.00 91.31 85 LYS A C 1
ATOM 555 O O . LYS A 1 85 ? -4.156 8.354 -10.482 1.00 91.31 85 LYS A O 1
ATOM 560 N N . GLY A 1 86 ? -4.118 7.539 -8.382 1.00 89.06 86 GLY A N 1
ATOM 56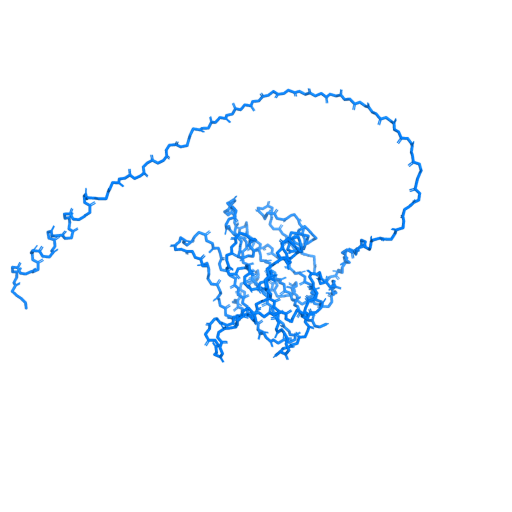1 C CA . GLY A 1 86 ? -2.806 8.075 -8.029 1.00 89.06 86 GLY A CA 1
ATOM 562 C C . GLY A 1 86 ? -1.715 7.545 -8.956 1.00 89.06 86 GLY A C 1
ATOM 563 O O . GLY A 1 86 ? -1.049 8.325 -9.628 1.00 89.06 86 GLY A O 1
ATOM 564 N N . ARG A 1 87 ? -1.585 6.219 -9.064 1.00 89.00 87 ARG A N 1
ATOM 565 C CA . ARG A 1 87 ? -0.556 5.571 -9.894 1.00 89.00 87 ARG A CA 1
ATOM 566 C C . ARG A 1 87 ? -0.648 5.981 -11.372 1.00 89.00 87 ARG A C 1
ATOM 568 O O . ARG A 1 87 ? 0.366 6.319 -11.973 1.00 89.00 87 ARG A O 1
ATOM 575 N N . THR A 1 88 ? -1.860 6.059 -11.926 1.00 90.12 88 THR A N 1
ATOM 576 C CA . THR A 1 88 ? -2.087 6.518 -13.310 1.00 90.12 88 THR A CA 1
ATOM 577 C C . THR A 1 88 ? -1.778 8.006 -13.486 1.00 90.12 88 THR A C 1
ATOM 579 O O . THR A 1 88 ? -1.139 8.388 -14.457 1.00 90.12 88 THR A O 1
ATOM 582 N N . GLY A 1 89 ? -2.178 8.865 -12.542 1.00 89.12 89 GLY A N 1
ATOM 583 C CA . GLY A 1 89 ? -1.925 10.311 -12.616 1.00 89.12 89 GLY A CA 1
ATOM 584 C C . GLY A 1 89 ? -0.445 10.702 -12.529 1.00 89.12 89 GLY A C 1
ATOM 585 O O . GLY A 1 89 ? -0.079 11.837 -12.844 1.00 89.12 89 GLY A O 1
ATOM 586 N N . PHE A 1 90 ? 0.403 9.764 -12.109 1.00 85.44 90 PHE A N 1
ATOM 587 C CA . PHE A 1 90 ? 1.845 9.921 -12.006 1.00 85.44 90 PHE A CA 1
ATOM 588 C C . PHE A 1 90 ? 2.627 9.214 -13.124 1.00 85.44 90 PHE A C 1
ATOM 590 O O . PHE A 1 90 ? 3.854 9.147 -13.068 1.00 85.44 90 PHE A O 1
ATOM 597 N N . ASP A 1 91 ? 1.953 8.741 -14.172 1.00 87.06 91 ASP A N 1
ATOM 598 C CA . ASP A 1 91 ? 2.563 8.026 -15.295 1.00 87.06 91 ASP A CA 1
ATOM 599 C C . ASP A 1 91 ? 3.708 8.778 -15.993 1.00 87.06 91 ASP A C 1
ATOM 601 O O . ASP A 1 91 ? 4.671 8.139 -16.424 1.00 87.06 91 ASP A O 1
ATOM 605 N N . LYS A 1 92 ? 3.617 10.113 -16.045 1.00 87.88 92 LYS A N 1
ATOM 606 C CA . LYS A 1 92 ? 4.594 11.058 -16.604 1.00 87.88 92 LYS A CA 1
ATOM 607 C C . LYS A 1 92 ? 5.896 11.167 -15.811 1.00 87.88 92 LYS A C 1
ATOM 609 O O . LYS A 1 92 ? 6.838 11.800 -16.284 1.00 87.88 92 LYS A O 1
ATOM 614 N N . HIS A 1 93 ? 5.939 10.625 -14.596 1.00 88.19 93 HIS A N 1
ATOM 615 C CA . HIS A 1 93 ? 7.151 10.591 -13.790 1.00 88.19 93 HIS A CA 1
ATOM 616 C C . HIS A 1 93 ? 7.974 9.353 -14.130 1.00 88.19 93 HIS A C 1
ATOM 618 O O . HIS A 1 93 ? 7.435 8.274 -14.394 1.00 88.19 93 HIS A O 1
ATOM 624 N N . SER A 1 94 ? 9.296 9.518 -14.112 1.00 89.31 94 SER A N 1
ATOM 625 C CA . SER A 1 94 ? 10.205 8.396 -14.293 1.00 89.31 94 SER A CA 1
ATOM 626 C C . SER A 1 94 ? 9.977 7.355 -13.187 1.00 89.31 94 SER A C 1
ATOM 628 O O . SER A 1 94 ? 9.866 7.736 -12.018 1.00 89.31 94 SER A O 1
ATOM 630 N N . PRO A 1 95 ? 9.905 6.061 -13.539 1.00 89.44 95 PRO A N 1
ATOM 631 C CA . PRO A 1 95 ? 9.948 4.963 -12.582 1.00 89.44 95 PRO A CA 1
ATOM 632 C C . PRO A 1 95 ? 11.105 5.077 -11.581 1.00 89.44 95 PRO A C 1
ATOM 634 O O . PRO A 1 95 ? 12.178 5.582 -11.925 1.00 89.44 95 PRO A O 1
ATOM 637 N N . TRP A 1 96 ? 10.886 4.597 -10.359 1.00 86.62 96 TRP A N 1
ATOM 638 C CA . TRP A 1 96 ? 11.836 4.638 -9.248 1.00 86.62 96 TRP A CA 1
ATOM 639 C C . TRP A 1 96 ? 12.065 3.236 -8.674 1.00 86.62 96 TRP A C 1
ATOM 641 O O . TRP A 1 96 ? 11.101 2.556 -8.325 1.00 86.62 96 TRP A O 1
ATOM 651 N N . LYS A 1 97 ? 13.334 2.836 -8.497 1.00 81.75 97 LYS A N 1
ATOM 652 C CA . LYS A 1 97 ? 13.700 1.464 -8.086 1.00 81.75 97 LYS A CA 1
ATOM 653 C C . LYS A 1 97 ? 13.318 1.070 -6.655 1.00 81.75 97 LYS A C 1
ATOM 655 O O . LYS A 1 97 ? 13.352 -0.112 -6.334 1.00 81.75 97 LYS A O 1
ATOM 660 N N . GLY A 1 98 ? 12.947 2.020 -5.792 1.00 71.50 98 GLY A N 1
ATOM 661 C CA . GLY A 1 98 ? 12.393 1.728 -4.464 1.00 71.50 98 GLY A CA 1
ATOM 662 C C . GLY A 1 98 ? 13.202 2.204 -3.263 1.00 71.50 98 GLY A C 1
ATOM 663 O O . GLY A 1 98 ? 13.924 3.194 -3.337 1.00 71.50 98 GLY A O 1
ATOM 664 N N . TYR A 1 99 ? 13.002 1.536 -2.125 1.00 69.06 99 TYR A N 1
ATOM 665 C CA . TYR A 1 99 ? 13.529 1.897 -0.802 1.00 69.06 99 TYR A CA 1
ATOM 666 C C . TYR A 1 99 ? 14.295 0.710 -0.179 1.00 69.06 99 TYR A C 1
ATOM 668 O O . TYR A 1 99 ? 14.031 -0.435 -0.552 1.00 69.06 99 TYR A O 1
ATOM 676 N N . PRO A 1 100 ? 15.216 0.948 0.776 1.00 57.75 100 PRO A N 1
ATOM 677 C CA . PRO A 1 100 ? 15.737 2.253 1.193 1.00 57.75 100 PRO A CA 1
ATOM 678 C C . PRO A 1 100 ? 16.479 3.030 0.101 1.00 57.75 100 PRO A C 1
ATOM 680 O O . PRO A 1 100 ? 17.130 2.431 -0.753 1.00 57.75 100 PRO A O 1
ATOM 683 N N . PRO A 1 101 ? 16.446 4.380 0.145 1.00 54.00 101 PRO A N 1
ATOM 684 C CA . PRO A 1 101 ? 17.282 5.263 -0.670 1.00 54.00 101 PRO A CA 1
ATOM 685 C C . PRO A 1 101 ? 18.766 5.172 -0.270 1.00 54.00 101 PRO A C 1
ATOM 687 O O . PRO A 1 101 ? 19.533 6.073 -0.573 1.00 54.00 101 PRO A O 1
ATOM 690 N N . GLU A 1 102 ? 19.152 4.125 0.458 1.00 51.06 102 GLU A N 1
ATOM 691 C CA . GLU A 1 102 ? 20.494 3.823 0.954 1.00 51.06 102 GLU A CA 1
ATOM 692 C C . GLU A 1 102 ? 21.169 2.717 0.129 1.00 51.06 102 GLU A C 1
ATOM 694 O O . GLU A 1 102 ? 22.349 2.445 0.337 1.00 51.06 102 GLU A O 1
ATOM 699 N N . TYR A 1 103 ? 20.449 2.070 -0.801 1.00 49.22 103 TYR A N 1
ATOM 700 C CA . TYR A 1 103 ? 21.089 1.206 -1.797 1.00 49.22 103 TYR A CA 1
ATOM 701 C C . TYR A 1 103 ? 22.141 1.999 -2.589 1.00 49.22 103 TYR A C 1
ATOM 703 O O . TYR A 1 103 ? 22.069 3.218 -2.645 1.00 49.22 103 TYR A O 1
ATOM 711 N N . ASP A 1 104 ? 23.143 1.337 -3.167 1.00 43.44 104 ASP A N 1
ATOM 712 C CA . ASP A 1 104 ? 24.169 1.979 -3.998 1.00 43.44 104 ASP A CA 1
ATOM 713 C C . ASP A 1 104 ? 24.162 1.347 -5.407 1.00 43.44 104 ASP A C 1
ATOM 715 O O . ASP A 1 104 ? 24.452 0.154 -5.533 1.00 43.44 104 ASP A O 1
ATOM 719 N N . PRO A 1 105 ? 23.793 2.104 -6.460 1.00 49.19 105 PRO A N 1
ATOM 720 C CA . PRO A 1 105 ? 23.314 3.476 -6.371 1.00 49.19 105 PRO A CA 1
ATOM 721 C C . PRO A 1 105 ? 21.905 3.522 -5.751 1.00 49.19 105 PRO A C 1
ATOM 723 O O . PRO A 1 105 ? 21.088 2.627 -6.000 1.00 49.19 105 PRO A O 1
ATOM 726 N N . PRO A 1 106 ? 21.592 4.570 -4.972 1.00 52.38 106 PRO A N 1
ATOM 727 C CA . PRO A 1 106 ? 20.305 4.699 -4.300 1.00 52.38 106 PRO A CA 1
ATOM 728 C C . PRO A 1 106 ? 19.229 4.769 -5.352 1.00 52.38 106 PRO A C 1
ATOM 730 O O . PRO A 1 106 ? 19.349 5.573 -6.276 1.00 52.38 106 PRO A O 1
ATOM 733 N N . GLY A 1 107 ? 18.263 3.850 -5.243 1.00 59.78 107 GLY A N 1
ATOM 734 C CA . GLY A 1 107 ? 17.412 3.385 -6.334 1.00 59.78 107 GLY A CA 1
ATOM 735 C C . GLY A 1 107 ? 16.995 4.499 -7.279 1.00 59.78 107 GLY A C 1
ATOM 736 O O . GLY A 1 107 ? 16.010 5.165 -7.033 1.00 59.78 107 GLY A O 1
ATOM 737 N N . GLY A 1 108 ? 17.762 4.724 -8.343 1.00 75.69 108 GLY A N 1
ATOM 738 C CA . GLY A 1 108 ? 17.605 5.920 -9.158 1.00 75.69 108 GLY A CA 1
ATOM 739 C C . GLY A 1 108 ? 16.342 5.887 -10.005 1.00 75.69 108 GLY A C 1
ATOM 740 O O . GLY A 1 108 ? 15.720 4.842 -10.216 1.00 75.69 108 GLY A O 1
ATOM 741 N N . TYR A 1 109 ? 16.013 7.046 -10.569 1.00 85.12 109 TYR A N 1
ATOM 742 C CA . TYR A 1 109 ? 15.078 7.083 -11.680 1.00 85.12 109 TYR A CA 1
ATOM 743 C C . TYR A 1 109 ? 15.610 6.228 -12.836 1.00 85.12 109 TYR A C 1
ATOM 745 O O . TYR A 1 109 ? 16.780 6.330 -13.210 1.00 85.12 109 TYR A O 1
ATOM 753 N N . HIS A 1 110 ? 14.746 5.414 -13.428 1.00 86.88 110 HIS A N 1
ATOM 754 C CA . HIS A 1 110 ? 15.052 4.629 -14.623 1.00 86.88 110 HIS A CA 1
ATOM 755 C C . HIS A 1 110 ? 13.948 4.800 -15.663 1.00 86.88 110 HIS A C 1
ATOM 757 O O . HIS A 1 110 ? 12.864 5.290 -15.367 1.00 86.88 110 HIS A O 1
ATOM 763 N N . LEU A 1 111 ? 14.236 4.424 -16.910 1.00 87.38 111 LEU A N 1
ATOM 764 C CA . LEU A 1 111 ? 13.289 4.558 -18.026 1.00 87.38 111 LEU A CA 1
ATOM 765 C C . LEU A 1 111 ? 12.601 3.238 -18.397 1.00 87.38 111 LEU A C 1
ATOM 767 O O . LEU A 1 111 ? 11.654 3.229 -19.177 1.00 87.38 111 LEU A O 1
ATOM 771 N N . ASN A 1 112 ? 13.070 2.119 -17.847 1.00 87.31 112 ASN A N 1
ATOM 772 C CA . ASN A 1 112 ? 12.543 0.792 -18.143 1.00 87.31 112 ASN A CA 1
ATOM 773 C C . ASN A 1 112 ? 11.437 0.420 -17.145 1.00 87.31 112 ASN A C 1
ATOM 775 O O . ASN A 1 112 ? 11.734 -0.170 -16.111 1.00 87.31 112 ASN A O 1
ATOM 779 N N . ARG A 1 113 ? 10.191 0.815 -17.430 1.00 89.81 113 ARG A N 1
ATOM 780 C CA . ARG A 1 113 ? 9.010 0.441 -16.635 1.00 89.81 113 ARG A CA 1
ATOM 781 C C . ARG A 1 113 ? 8.600 -0.995 -16.971 1.00 89.81 113 ARG A C 1
ATOM 783 O O . ARG A 1 113 ? 8.245 -1.264 -18.120 1.00 89.81 113 ARG A O 1
ATOM 790 N N . LYS A 1 114 ? 8.623 -1.897 -15.992 1.00 90.56 114 LYS A N 1
ATOM 791 C CA . LYS A 1 114 ? 8.141 -3.281 -16.135 1.00 90.56 114 LYS A CA 1
ATOM 792 C C . LYS A 1 114 ? 6.786 -3.497 -15.475 1.00 90.56 114 LYS A C 1
ATOM 794 O O . LYS A 1 114 ? 5.962 -4.229 -16.019 1.00 90.56 114 LYS A O 1
ATOM 799 N N . SER A 1 115 ? 6.539 -2.857 -14.338 1.00 88.19 115 SER A N 1
ATOM 800 C CA . SER A 1 115 ? 5.288 -2.986 -13.598 1.00 88.19 115 SER A CA 1
ATOM 801 C C . SER A 1 115 ? 4.183 -2.156 -14.275 1.00 88.19 115 SER A C 1
ATOM 803 O O . SER A 1 115 ? 4.379 -0.966 -14.553 1.00 88.19 115 SER A O 1
ATOM 805 N N . PRO A 1 116 ? 2.991 -2.724 -14.536 1.00 91.19 116 PRO A N 1
ATOM 806 C CA . PRO A 1 116 ? 1.917 -2.040 -15.248 1.00 91.19 116 PRO A CA 1
ATOM 807 C C . PRO A 1 116 ? 1.291 -0.947 -14.382 1.00 91.19 116 PRO A C 1
ATOM 809 O O . PRO A 1 116 ? 1.101 -1.130 -13.183 1.00 91.19 116 PRO A O 1
ATOM 812 N N . LEU A 1 117 ? 0.942 0.203 -14.965 1.00 89.06 117 LEU A N 1
ATOM 813 C CA . LEU A 1 117 ? 0.344 1.329 -14.224 1.00 89.06 117 LEU A CA 1
ATOM 814 C C . LEU A 1 117 ? -0.963 0.971 -13.503 1.00 89.06 117 LEU A C 1
ATOM 816 O O . LEU A 1 117 ? -1.270 1.569 -12.475 1.00 89.06 117 LEU A O 1
ATOM 820 N N . ALA A 1 118 ? -1.683 -0.024 -14.011 1.00 91.19 118 ALA A N 1
ATOM 821 C CA . ALA A 1 118 ? -2.817 -0.641 -13.346 1.00 91.19 118 ALA A CA 1
ATOM 822 C C . ALA A 1 118 ? -2.476 -2.097 -13.021 1.00 91.19 118 ALA A C 1
ATOM 824 O O . ALA A 1 118 ? -2.041 -2.840 -13.903 1.00 91.19 118 ALA A O 1
ATOM 825 N N . PHE A 1 119 ? -2.679 -2.493 -11.768 1.00 92.88 119 PHE A N 1
ATOM 826 C CA . PHE A 1 119 ? -2.521 -3.881 -11.350 1.00 92.88 119 PHE A CA 1
ATOM 827 C C . PHE A 1 119 ? -3.810 -4.667 -11.562 1.00 92.88 119 PHE A C 1
ATOM 829 O O . PHE A 1 119 ? -4.917 -4.137 -11.452 1.00 92.88 119 PHE A O 1
ATOM 836 N N . THR A 1 120 ? -3.652 -5.955 -11.845 1.00 95.50 120 THR A N 1
ATOM 837 C CA . THR A 1 120 ? -4.770 -6.895 -11.926 1.00 95.50 120 THR A CA 1
ATOM 838 C C . THR A 1 120 ? -5.142 -7.332 -10.516 1.00 95.50 120 THR A C 1
ATOM 840 O O . THR A 1 120 ? -4.275 -7.740 -9.747 1.00 95.50 120 THR A O 1
ATOM 843 N N . TRP A 1 121 ? -6.420 -7.241 -10.160 1.00 95.81 121 TRP A N 1
ATOM 844 C CA . TRP A 1 121 ? -6.897 -7.747 -8.875 1.00 95.81 121 TRP A CA 1
ATOM 845 C C . TRP A 1 121 ? -6.682 -9.265 -8.760 1.00 95.81 121 TRP A C 1
ATOM 847 O O . TRP A 1 121 ? -6.931 -9.996 -9.720 1.00 95.81 121 TRP A O 1
ATOM 857 N N . ASP A 1 122 ? -6.236 -9.730 -7.594 1.00 96.62 122 ASP A N 1
ATOM 858 C CA . ASP A 1 122 ? -6.033 -11.143 -7.279 1.00 96.62 122 ASP A CA 1
ATOM 859 C C . ASP A 1 122 ? -6.627 -11.480 -5.904 1.00 96.62 122 ASP A C 1
ATOM 861 O O . ASP A 1 122 ? -6.190 -10.969 -4.869 1.00 96.62 122 ASP A O 1
ATOM 865 N N . ASP A 1 123 ? -7.617 -12.375 -5.891 1.00 95.00 123 ASP A N 1
ATOM 866 C CA . ASP A 1 123 ? -8.355 -12.742 -4.677 1.00 95.00 123 ASP A CA 1
ATOM 867 C C . ASP A 1 123 ? -7.484 -13.453 -3.634 1.00 95.00 123 ASP A C 1
ATOM 869 O O . ASP A 1 123 ? -7.752 -13.366 -2.434 1.00 95.00 123 ASP A O 1
ATOM 873 N N . SER A 1 124 ? -6.431 -14.155 -4.063 1.00 96.06 124 SER A N 1
ATOM 874 C CA . SER A 1 124 ? -5.520 -14.827 -3.136 1.00 96.06 124 SER A CA 1
ATOM 875 C C . SER A 1 124 ? -4.622 -13.818 -2.421 1.00 96.06 124 SER A C 1
ATOM 877 O O . SER A 1 124 ? -4.400 -13.937 -1.214 1.00 96.06 124 SER A O 1
ATOM 879 N N . LEU A 1 125 ? -4.171 -12.778 -3.130 1.00 96.44 125 LEU A N 1
ATOM 880 C CA . LEU A 1 125 ? -3.451 -11.658 -2.527 1.00 96.44 125 LEU A CA 1
ATOM 881 C C . LEU A 1 125 ? -4.378 -10.839 -1.622 1.00 96.44 125 LEU A C 1
ATOM 883 O O . LEU A 1 125 ? -3.972 -10.479 -0.520 1.00 96.44 125 LEU A O 1
ATOM 887 N N . ALA A 1 126 ? -5.631 -10.611 -2.025 1.00 96.69 126 ALA A N 1
ATOM 888 C CA . ALA A 1 126 ? -6.612 -9.892 -1.211 1.00 96.69 126 ALA A CA 1
ATOM 889 C C . ALA A 1 126 ? -6.926 -10.633 0.096 1.00 96.69 126 ALA A C 1
ATOM 891 O O . ALA A 1 126 ? -6.888 -10.031 1.165 1.00 96.69 126 ALA A O 1
ATOM 892 N N . ALA A 1 127 ? -7.127 -11.953 0.039 1.00 95.44 127 ALA A N 1
ATOM 893 C CA . ALA A 1 127 ? -7.340 -12.780 1.227 1.00 95.44 127 ALA A CA 1
ATOM 894 C C . ALA A 1 127 ? -6.164 -12.697 2.214 1.00 95.44 127 ALA A C 1
ATOM 896 O O . ALA A 1 127 ? -6.357 -12.635 3.428 1.00 95.44 127 ALA A O 1
ATOM 897 N N . ARG A 1 128 ? -4.930 -12.671 1.700 1.00 97.12 128 ARG A N 1
ATOM 898 C CA . ARG A 1 128 ? -3.730 -12.505 2.527 1.00 97.12 128 ARG A CA 1
ATOM 899 C C . ARG A 1 128 ? -3.618 -11.111 3.129 1.00 97.12 128 ARG A C 1
ATOM 901 O O . ARG A 1 128 ? -3.286 -10.993 4.306 1.00 97.12 128 ARG A O 1
ATOM 908 N N . ALA A 1 129 ? -3.901 -10.079 2.337 1.00 97.25 129 ALA A N 1
ATOM 909 C CA . ALA A 1 129 ? -3.941 -8.707 2.817 1.00 97.25 129 ALA A CA 1
ATOM 910 C C . ALA A 1 129 ? -4.987 -8.553 3.932 1.00 97.25 129 ALA A C 1
ATOM 912 O O . ALA A 1 129 ? -4.704 -7.947 4.962 1.00 97.25 129 ALA A O 1
ATOM 913 N N . GLN A 1 130 ? -6.164 -9.164 3.770 1.00 97.81 130 GLN A N 1
ATOM 914 C CA . GLN A 1 130 ? -7.221 -9.158 4.779 1.00 97.81 130 GLN A CA 1
ATOM 915 C C . GLN A 1 130 ? -6.799 -9.893 6.053 1.00 97.81 130 GLN A C 1
ATOM 917 O O . GLN A 1 130 ? -6.957 -9.348 7.140 1.00 97.81 130 GLN A O 1
ATOM 922 N N . ALA A 1 131 ? -6.181 -11.071 5.939 1.00 96.81 131 ALA A N 1
ATOM 923 C CA . ALA A 1 131 ? -5.670 -11.800 7.100 1.00 96.81 131 ALA A CA 1
ATOM 924 C C . ALA A 1 131 ? -4.619 -10.995 7.888 1.00 96.81 131 ALA A C 1
ATOM 926 O O . ALA A 1 131 ? -4.573 -11.055 9.118 1.00 96.81 131 ALA A O 1
ATOM 927 N N . GLU A 1 132 ? -3.776 -10.224 7.198 1.00 97.88 132 GLU A N 1
ATOM 928 C CA . GLU A 1 132 ? -2.846 -9.312 7.860 1.00 97.88 132 GLU A CA 1
ATOM 929 C C . GLU A 1 132 ? -3.571 -8.127 8.514 1.00 97.88 132 GLU A C 1
ATOM 931 O O . GLU A 1 132 ? -3.239 -7.782 9.647 1.00 97.88 132 GLU A O 1
ATOM 936 N N . ALA A 1 133 ? -4.571 -7.533 7.856 1.00 97.38 133 ALA A N 1
ATOM 937 C CA . ALA A 1 133 ? -5.374 -6.455 8.436 1.00 97.38 133 ALA A CA 1
ATOM 938 C C . ALA A 1 133 ? -6.088 -6.917 9.721 1.00 97.38 133 ALA A C 1
ATOM 940 O O . ALA A 1 133 ? -6.015 -6.233 10.742 1.00 97.38 133 ALA A O 1
ATOM 941 N N . ASP A 1 134 ? -6.674 -8.118 9.709 1.00 97.12 134 ASP A N 1
ATOM 942 C CA . ASP A 1 134 ? -7.287 -8.758 10.878 1.00 97.12 134 ASP A CA 1
ATOM 943 C C . ASP A 1 134 ? -6.267 -8.940 12.014 1.00 97.12 134 ASP A C 1
ATOM 945 O O . ASP A 1 134 ? -6.543 -8.638 13.178 1.00 97.12 134 ASP A O 1
ATOM 949 N N . ARG A 1 135 ? -5.051 -9.399 11.685 1.00 97.88 135 ARG A N 1
ATOM 950 C CA . ARG A 1 135 ? -3.967 -9.575 12.662 1.00 97.88 135 ARG A CA 1
ATOM 951 C C . ARG A 1 135 ? -3.540 -8.244 13.285 1.00 97.88 135 ARG A C 1
ATOM 953 O O . ARG A 1 135 ? -3.305 -8.195 14.493 1.00 97.88 135 ARG A O 1
ATOM 960 N N . LEU A 1 136 ? -3.412 -7.188 12.482 1.00 97.06 136 LEU A N 1
ATOM 961 C CA . LEU A 1 136 ? -3.038 -5.848 12.944 1.00 97.06 136 LEU A CA 1
ATOM 962 C C . LEU A 1 136 ? -4.127 -5.241 13.838 1.00 97.06 136 LEU A C 1
ATOM 964 O O . LEU A 1 136 ? -3.816 -4.725 14.912 1.00 97.06 136 LEU A O 1
ATOM 968 N N . ALA A 1 137 ? -5.402 -5.364 13.459 1.00 95.88 137 ALA A N 1
ATOM 969 C CA . ALA A 1 137 ? -6.527 -4.941 14.294 1.00 95.88 137 ALA A CA 1
ATOM 970 C C . ALA A 1 137 ? -6.611 -5.734 15.611 1.00 95.88 137 ALA A C 1
ATOM 972 O O . ALA A 1 137 ? -6.931 -5.169 16.653 1.00 95.88 137 ALA A O 1
ATOM 973 N N . GLY A 1 138 ? -6.215 -7.011 15.600 1.00 96.06 138 GLY A N 1
ATOM 974 C CA . GLY A 1 138 ? -6.050 -7.843 16.796 1.00 96.06 138 GLY A CA 1
ATOM 975 C C . GLY A 1 138 ? -4.856 -7.479 17.695 1.00 96.06 138 GLY A C 1
ATOM 976 O O . GLY A 1 138 ? -4.556 -8.225 18.628 1.00 96.06 138 GLY A O 1
ATOM 977 N N . GLY A 1 139 ? -4.152 -6.373 17.429 1.00 96.19 139 GLY A N 1
ATOM 978 C CA . GLY A 1 139 ? -3.005 -5.908 18.218 1.00 96.19 139 GLY A CA 1
ATOM 979 C C . GLY A 1 139 ? -1.660 -6.501 17.789 1.00 96.19 139 GLY A C 1
ATOM 980 O O . GLY A 1 139 ? -0.678 -6.417 18.529 1.00 96.19 139 GLY A O 1
ATOM 981 N N . GLY A 1 140 ? -1.591 -7.121 16.610 1.00 97.81 140 GLY A N 1
ATOM 982 C CA . GLY A 1 140 ? -0.338 -7.588 16.037 1.00 97.81 140 GLY A CA 1
ATOM 983 C C . GLY A 1 140 ? 0.611 -6.432 15.703 1.00 97.81 140 GLY A C 1
ATOM 984 O O . GLY A 1 140 ? 0.195 -5.426 15.142 1.00 97.81 140 GLY A O 1
ATOM 985 N N . ALA A 1 141 ? 1.907 -6.599 15.984 1.00 97.38 141 ALA A N 1
ATOM 986 C CA . ALA A 1 141 ? 2.928 -5.633 15.565 1.00 97.38 141 ALA A CA 1
ATOM 987 C C . ALA A 1 141 ? 3.068 -5.597 14.034 1.00 97.38 141 ALA A C 1
ATOM 989 O O . ALA A 1 141 ? 2.936 -6.643 13.390 1.00 97.38 141 ALA A O 1
ATOM 990 N N . GLN A 1 142 ? 3.358 -4.430 13.463 1.00 96.88 142 GLN A N 1
ATOM 991 C CA . GLN A 1 142 ? 3.599 -4.243 12.031 1.00 96.88 142 GLN A CA 1
ATOM 992 C C . GLN A 1 142 ? 4.835 -5.023 11.567 1.00 96.88 142 GLN A C 1
ATOM 994 O O . GLN A 1 142 ? 5.779 -5.234 12.331 1.00 96.88 142 GLN A O 1
ATOM 999 N N . LYS A 1 143 ? 4.820 -5.464 10.308 1.00 97.06 143 LYS A N 1
ATOM 1000 C CA . LYS A 1 143 ? 5.949 -6.153 9.672 1.00 97.06 143 LYS A CA 1
ATOM 1001 C C . LYS A 1 143 ? 6.754 -5.193 8.805 1.00 97.06 143 LYS A C 1
ATOM 1003 O O . LYS A 1 143 ? 6.213 -4.220 8.288 1.00 97.06 143 LYS A O 1
ATOM 1008 N N . GLY A 1 144 ? 8.022 -5.525 8.591 1.00 94.00 144 GLY A N 1
ATOM 1009 C CA . GLY A 1 144 ? 8.881 -4.806 7.659 1.00 94.00 144 GLY A CA 1
ATOM 1010 C C . GLY A 1 144 ? 9.487 -3.519 8.218 1.00 94.00 144 GLY A C 1
ATOM 1011 O O . GLY A 1 144 ? 9.681 -3.368 9.424 1.00 94.00 144 GLY A O 1
ATOM 1012 N N . VAL A 1 145 ? 9.838 -2.611 7.311 1.00 90.31 145 VAL A N 1
ATOM 1013 C CA . VAL A 1 145 ? 10.512 -1.343 7.616 1.00 90.31 145 VAL A CA 1
ATOM 1014 C C . VAL A 1 145 ? 9.493 -0.214 7.656 1.00 90.31 145 VAL A C 1
ATOM 1016 O O . VAL A 1 145 ? 8.679 -0.078 6.743 1.00 90.31 145 VAL A O 1
ATOM 1019 N N . GLU A 1 146 ? 9.554 0.611 8.699 1.00 90.62 146 GLU A N 1
ATOM 1020 C CA . GLU A 1 146 ? 8.751 1.827 8.796 1.00 90.62 146 GLU A CA 1
ATOM 1021 C C . GLU A 1 146 ? 9.275 2.906 7.842 1.00 90.62 146 GLU A C 1
ATOM 1023 O O . GLU A 1 146 ? 10.452 3.268 7.864 1.00 90.62 146 GLU A O 1
ATOM 1028 N N . ILE A 1 147 ? 8.381 3.446 7.021 1.00 85.31 147 ILE A N 1
ATOM 1029 C CA . ILE A 1 147 ? 8.646 4.535 6.090 1.00 85.31 147 ILE A CA 1
ATOM 1030 C C . ILE A 1 147 ? 7.962 5.791 6.617 1.00 85.31 147 ILE A C 1
ATOM 1032 O O . ILE A 1 147 ? 6.733 5.891 6.670 1.00 85.31 147 ILE A O 1
ATOM 1036 N N . PHE A 1 148 ? 8.783 6.761 7.011 1.00 80.88 148 PHE A N 1
ATOM 1037 C CA . PHE A 1 148 ? 8.319 8.016 7.588 1.00 80.88 148 PHE A CA 1
ATOM 1038 C C . PHE A 1 148 ? 8.003 9.068 6.554 1.00 80.88 148 PHE A C 1
ATOM 1040 O O . PHE A 1 148 ? 8.764 9.259 5.600 1.00 80.88 148 PHE A O 1
ATOM 1047 N N . GLY A 1 149 ? 6.972 9.859 6.874 1.00 66.06 149 GLY A N 1
ATOM 1048 C CA . GLY A 1 149 ? 6.745 11.234 6.421 1.00 66.06 149 GLY A CA 1
ATOM 1049 C C . GLY A 1 149 ? 7.990 11.968 5.891 1.00 66.06 149 GLY A C 1
ATOM 1050 O O . GLY A 1 149 ? 8.693 12.550 6.700 1.00 66.06 149 GLY A O 1
ATOM 1051 N N . TYR A 1 150 ? 8.299 11.998 4.583 1.00 55.62 150 TYR A N 1
ATOM 1052 C CA . TYR A 1 150 ? 9.219 12.994 4.029 1.00 55.62 150 TYR A CA 1
ATOM 1053 C C . TYR A 1 150 ? 8.540 14.375 4.072 1.00 55.62 150 TYR A C 1
ATOM 1055 O O . TYR A 1 150 ? 7.785 14.748 3.173 1.00 55.62 150 TYR A O 1
ATOM 1063 N N . GLY A 1 151 ? 8.772 15.080 5.174 1.00 54.94 151 GLY A N 1
ATOM 1064 C CA . GLY A 1 151 ? 8.211 16.381 5.533 1.00 54.94 151 GLY A CA 1
ATOM 1065 C C . GLY A 1 151 ? 8.543 16.647 7.001 1.00 54.94 151 GLY A C 1
ATOM 1066 O O . GLY A 1 151 ? 8.427 15.755 7.834 1.00 54.94 151 GLY A O 1
ATOM 1067 N N . SER A 1 152 ? 9.069 17.828 7.326 1.00 41.62 152 SER A N 1
ATOM 1068 C CA . SER A 1 152 ? 9.553 18.158 8.679 1.00 41.62 152 SER A CA 1
ATOM 1069 C C . SER A 1 152 ? 8.439 18.318 9.722 1.00 41.62 152 SER A C 1
ATOM 1071 O O . SER A 1 152 ? 8.719 18.482 10.909 1.00 41.62 152 SER A O 1
ATOM 1073 N N . ASP A 1 153 ? 7.184 18.287 9.295 1.00 54.50 153 ASP A N 1
ATOM 1074 C CA . ASP A 1 153 ? 5.996 18.262 10.125 1.00 54.50 153 ASP A CA 1
ATOM 1075 C C . ASP A 1 153 ? 5.491 16.819 10.251 1.00 54.50 153 ASP A C 1
ATOM 1077 O O . ASP A 1 153 ? 5.105 16.169 9.286 1.00 54.50 153 ASP A O 1
ATOM 1081 N N . ARG A 1 154 ? 5.488 16.299 11.480 1.00 54.66 154 ARG A N 1
ATOM 1082 C CA . ARG A 1 154 ? 5.026 14.950 11.861 1.00 54.66 154 ARG A CA 1
ATOM 1083 C C . ARG A 1 154 ? 3.516 14.717 11.644 1.00 54.66 154 ARG A C 1
ATOM 1085 O O . ARG A 1 154 ? 2.913 13.944 12.375 1.00 54.66 154 ARG A O 1
ATOM 1092 N N . ALA A 1 155 ? 2.894 15.418 10.704 1.00 61.47 155 ALA A N 1
ATOM 1093 C CA . ALA A 1 155 ? 1.459 15.391 10.447 1.00 61.47 155 ALA A CA 1
ATOM 1094 C C . ALA A 1 155 ? 1.011 14.183 9.606 1.00 61.47 155 ALA A C 1
ATOM 1096 O O . ALA A 1 155 ? -0.176 14.045 9.334 1.00 61.47 155 ALA A O 1
ATOM 1097 N N . TYR A 1 156 ? 1.944 13.327 9.176 1.00 69.88 156 TYR A N 1
ATOM 1098 C CA . TYR A 1 156 ? 1.656 12.187 8.311 1.00 69.88 156 TYR A CA 1
ATOM 1099 C C . TYR A 1 156 ? 1.869 10.871 9.041 1.00 69.88 156 TYR A C 1
ATOM 1101 O O . TYR A 1 156 ? 2.930 10.655 9.636 1.00 69.88 156 TYR A O 1
ATOM 1109 N N . ASN A 1 157 ? 0.903 9.965 8.902 1.00 81.25 157 ASN A N 1
ATOM 1110 C CA . ASN A 1 157 ? 1.067 8.594 9.360 1.00 81.25 157 ASN A CA 1
ATOM 1111 C C . ASN A 1 157 ? 2.135 7.869 8.547 1.00 81.25 157 ASN A C 1
ATOM 1113 O O . ASN A 1 157 ? 2.226 8.010 7.324 1.00 81.25 157 ASN A O 1
ATOM 1117 N N . SER A 1 158 ? 2.958 7.090 9.243 1.00 87.69 158 SER A N 1
ATOM 1118 C CA . SER A 1 158 ? 3.894 6.188 8.596 1.00 87.69 158 SER A CA 1
ATOM 1119 C C . SER A 1 158 ? 3.150 5.041 7.911 1.00 87.69 158 SER A C 1
ATOM 1121 O O . SER A 1 158 ? 1.971 4.747 8.152 1.00 87.69 158 SER A O 1
ATOM 1123 N N . PHE A 1 159 ? 3.856 4.381 7.009 1.00 91.31 159 PHE A N 1
ATOM 1124 C CA . PHE A 1 159 ? 3.460 3.075 6.512 1.00 91.31 159 PHE A CA 1
ATOM 1125 C C . PHE A 1 159 ? 4.637 2.126 6.654 1.00 91.31 159 PHE A C 1
ATOM 1127 O O . PHE A 1 159 ? 5.788 2.542 6.733 1.00 91.31 159 PHE A O 1
ATOM 1134 N N . PHE A 1 160 ? 4.341 0.841 6.701 1.00 93.31 160 PHE A N 1
ATOM 1135 C CA . PHE A 1 160 ? 5.322 -0.210 6.886 1.00 93.31 160 PHE A CA 1
ATOM 1136 C C . PHE A 1 160 ? 5.387 -1.040 5.624 1.00 93.31 160 PHE A C 1
ATOM 1138 O O . PHE A 1 160 ? 4.356 -1.307 5.001 1.00 93.31 160 PHE A O 1
ATOM 1145 N N . VAL A 1 161 ? 6.599 -1.422 5.245 1.00 92.19 161 VAL A N 1
ATOM 1146 C CA . VAL A 1 161 ? 6.849 -2.176 4.026 1.00 92.19 161 VAL A CA 1
ATOM 1147 C C . VAL A 1 161 ? 7.591 -3.454 4.356 1.00 92.19 161 VAL A C 1
ATOM 1149 O O . VAL A 1 161 ? 8.750 -3.416 4.769 1.00 92.19 161 VAL A O 1
ATOM 1152 N N . ASP A 1 162 ? 6.927 -4.583 4.143 1.00 94.75 162 ASP A N 1
ATOM 1153 C CA . ASP A 1 162 ? 7.484 -5.915 4.340 1.00 94.75 162 ASP A CA 1
ATOM 1154 C C . ASP A 1 162 ? 7.825 -6.570 3.000 1.00 94.75 162 ASP A C 1
ATOM 1156 O O .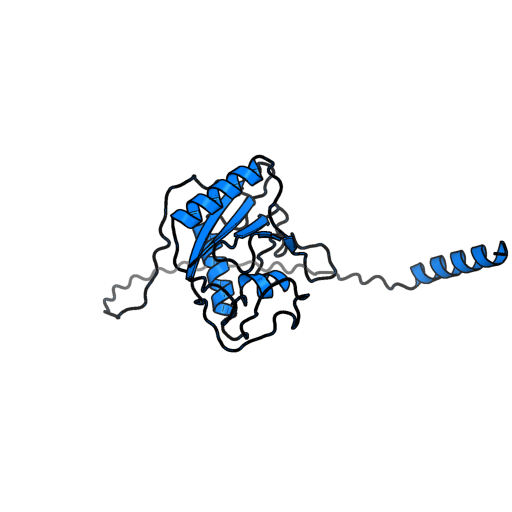 ASP A 1 162 ? 7.191 -6.296 1.977 1.00 94.75 162 ASP A O 1
ATOM 1160 N N . ALA A 1 163 ? 8.857 -7.415 3.014 1.00 92.00 163 ALA A N 1
ATOM 1161 C CA . ALA A 1 163 ? 9.340 -8.147 1.843 1.00 92.00 163 ALA A CA 1
ATOM 1162 C C . ALA A 1 163 ? 9.532 -7.260 0.588 1.00 92.00 163 ALA A C 1
ATOM 1164 O O . ALA A 1 163 ? 9.243 -7.666 -0.542 1.00 92.00 163 ALA A O 1
ATOM 1165 N N . ILE A 1 164 ? 10.022 -6.030 0.789 1.00 82.06 164 ILE A N 1
ATOM 1166 C CA . ILE A 1 164 ? 10.348 -5.089 -0.289 1.00 82.06 164 ILE A CA 1
ATOM 1167 C C . ILE A 1 164 ? 11.306 -5.729 -1.303 1.00 82.06 164 ILE A C 1
ATOM 1169 O O . ILE A 1 164 ? 12.190 -6.499 -0.928 1.00 82.06 164 ILE A O 1
ATOM 1173 N N . ASN A 1 165 ? 11.147 -5.407 -2.588 1.00 77.12 165 ASN A N 1
ATOM 1174 C CA . ASN A 1 165 ? 11.948 -5.976 -3.680 1.00 77.12 165 ASN A CA 1
ATOM 1175 C C . ASN A 1 165 ? 11.794 -7.496 -3.880 1.00 77.12 165 ASN A C 1
ATOM 1177 O O . ASN A 1 165 ? 12.608 -8.113 -4.566 1.00 77.12 165 ASN A O 1
ATOM 1181 N N . THR A 1 166 ? 10.747 -8.111 -3.325 1.00 89.56 166 THR A N 1
ATOM 1182 C CA . THR A 1 166 ? 10.428 -9.526 -3.551 1.00 89.56 166 THR A CA 1
ATOM 1183 C C . THR A 1 166 ? 9.110 -9.692 -4.302 1.00 89.56 166 THR A C 1
ATOM 1185 O O . THR A 1 166 ? 8.347 -8.744 -4.478 1.00 89.56 166 THR A O 1
ATOM 1188 N N . ALA A 1 167 ? 8.834 -10.918 -4.755 1.00 91.38 167 ALA A N 1
ATOM 1189 C CA . ALA A 1 167 ? 7.571 -11.264 -5.405 1.00 91.38 167 ALA A CA 1
ATOM 1190 C C . ALA A 1 167 ? 6.380 -11.265 -4.427 1.00 91.38 167 ALA A C 1
ATOM 1192 O O . ALA A 1 167 ? 5.271 -11.585 -4.840 1.00 91.38 167 ALA A O 1
ATOM 1193 N N . ASP A 1 168 ? 6.623 -10.943 -3.151 1.00 93.81 168 ASP A N 1
ATOM 1194 C CA . ASP A 1 168 ? 5.664 -11.040 -2.059 1.00 93.81 168 ASP A CA 1
ATOM 1195 C C . ASP A 1 168 ? 5.534 -9.749 -1.241 1.00 93.81 168 ASP A C 1
ATOM 1197 O O . ASP A 1 168 ? 5.371 -9.751 -0.022 1.00 93.81 168 ASP A O 1
ATOM 1201 N N . TRP A 1 169 ? 5.643 -8.621 -1.928 1.00 91.94 169 TRP A N 1
ATOM 1202 C CA . TRP A 1 169 ? 5.710 -7.298 -1.329 1.00 91.94 169 TRP A CA 1
ATOM 1203 C C . TRP A 1 169 ? 4.394 -6.887 -0.647 1.00 91.94 169 TRP A C 1
ATOM 1205 O O . TRP A 1 169 ? 3.314 -6.993 -1.235 1.00 91.94 169 TRP A O 1
ATOM 1215 N N . MET A 1 170 ? 4.487 -6.373 0.582 1.00 95.88 170 MET A N 1
ATOM 1216 C CA . MET A 1 170 ? 3.338 -5.922 1.365 1.00 95.88 170 MET A CA 1
ATOM 1217 C C . MET A 1 170 ? 3.545 -4.507 1.907 1.00 95.88 170 MET A C 1
ATOM 1219 O O . MET A 1 170 ? 4.624 -4.165 2.392 1.00 95.88 170 MET A O 1
ATOM 1223 N N . ILE A 1 171 ? 2.491 -3.693 1.859 1.00 94.88 171 ILE A N 1
ATOM 1224 C CA . ILE A 1 171 ? 2.446 -2.376 2.497 1.00 94.88 171 ILE A CA 1
ATOM 1225 C C . ILE A 1 171 ? 1.287 -2.347 3.486 1.00 94.88 171 ILE A C 1
ATOM 1227 O O . ILE A 1 171 ? 0.166 -2.686 3.121 1.00 94.88 171 ILE A O 1
ATOM 1231 N N . SER A 1 172 ? 1.531 -1.895 4.713 1.00 96.25 172 SER A N 1
ATOM 1232 C CA . SER A 1 172 ? 0.481 -1.669 5.711 1.00 96.25 172 SER A CA 1
ATOM 1233 C C . SER A 1 172 ? 0.538 -0.251 6.261 1.00 96.25 172 SER A C 1
ATOM 1235 O O . SER A 1 172 ? 1.620 0.266 6.530 1.00 96.25 172 SER A O 1
ATOM 1237 N N . THR A 1 173 ? -0.610 0.380 6.471 1.00 94.56 173 THR A N 1
ATOM 1238 C CA . THR A 1 173 ? -0.693 1.718 7.068 1.00 94.56 173 THR A CA 1
ATOM 1239 C C . THR A 1 173 ? -1.955 1.839 7.908 1.00 94.56 173 THR A C 1
ATOM 1241 O O . THR A 1 173 ? -2.985 1.246 7.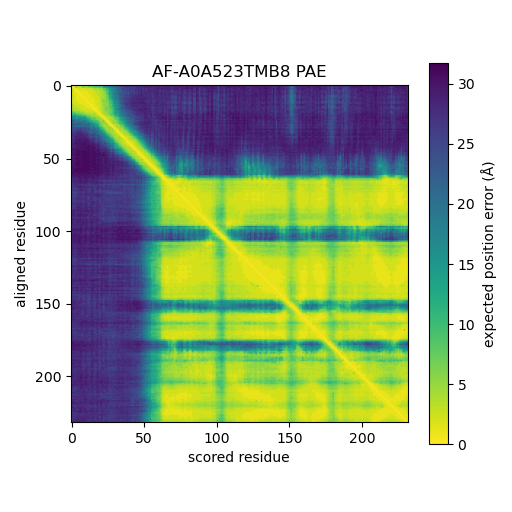577 1.00 94.56 173 THR A O 1
ATOM 1244 N N . LEU A 1 174 ? -1.859 2.589 9.004 1.00 93.44 174 LEU A N 1
ATOM 1245 C CA . LEU A 1 174 ? -3.018 2.966 9.795 1.00 93.44 174 LEU A CA 1
ATOM 1246 C C . LEU A 1 174 ? -3.545 4.286 9.244 1.00 93.44 174 LEU A C 1
ATOM 1248 O O . LEU A 1 174 ? -2.807 5.264 9.134 1.00 93.44 174 LEU A O 1
ATOM 1252 N N . GLU A 1 175 ? -4.815 4.294 8.878 1.00 91.69 175 GLU A N 1
ATOM 1253 C CA . GLU A 1 175 ? -5.558 5.521 8.651 1.00 91.69 175 GLU A CA 1
ATOM 1254 C C . GLU A 1 175 ? -6.218 5.928 9.964 1.00 91.69 175 GLU A C 1
ATOM 1256 O O . GLU A 1 175 ? -7.090 5.205 10.452 1.00 91.69 175 GLU A O 1
ATOM 1261 N N . ASP A 1 176 ? -5.786 7.048 10.540 1.00 84.56 176 ASP A N 1
ATOM 1262 C CA . ASP A 1 176 ? -6.377 7.587 11.762 1.00 84.56 176 ASP A CA 1
ATOM 1263 C C . ASP A 1 176 ? -7.561 8.530 11.481 1.00 84.56 176 ASP A C 1
ATOM 1265 O O . ASP A 1 176 ? -7.770 9.012 10.369 1.00 84.56 176 ASP A O 1
ATOM 1269 N N . ASP A 1 177 ? -8.350 8.785 12.527 1.00 67.00 177 ASP A N 1
ATOM 1270 C CA . ASP A 1 177 ? -9.551 9.643 12.541 1.00 67.00 177 ASP A CA 1
ATOM 1271 C C . ASP A 1 177 ? -9.239 11.141 12.324 1.00 67.00 177 ASP A C 1
ATOM 1273 O O . ASP A 1 177 ? -10.106 12.015 12.398 1.00 67.00 177 ASP A O 1
ATOM 1277 N N . HIS A 1 178 ? -7.982 11.505 12.071 1.00 60.00 178 HIS A N 1
ATOM 1278 C CA . HIS A 1 178 ? -7.622 12.896 11.861 1.00 60.00 178 HIS A CA 1
ATOM 1279 C C . HIS A 1 178 ? -7.911 13.271 10.407 1.00 60.00 178 HIS A C 1
ATOM 1281 O O . HIS A 1 178 ? -7.029 13.239 9.557 1.00 60.00 178 HIS A O 1
ATOM 1287 N N . HIS A 1 179 ? -9.176 13.658 10.174 1.00 49.06 179 HIS A N 1
ATOM 1288 C CA . HIS A 1 179 ? -9.855 14.163 8.962 1.00 49.06 179 HIS A CA 1
ATOM 1289 C C . HIS A 1 179 ? -9.093 15.136 8.033 1.00 49.06 179 HIS A C 1
ATOM 1291 O O . HIS A 1 179 ? -9.664 15.664 7.074 1.00 49.06 179 HIS A O 1
ATOM 1297 N N . GLU A 1 180 ? -7.825 15.422 8.278 1.00 56.31 180 GLU A N 1
ATOM 1298 C CA . GLU A 1 180 ? -6.984 16.127 7.336 1.00 56.31 180 GLU A CA 1
ATOM 1299 C C . GLU A 1 180 ? -6.505 15.190 6.227 1.00 56.31 180 GLU A C 1
ATOM 1301 O O . GLU A 1 180 ? -6.394 13.974 6.363 1.00 56.31 180 GLU A O 1
ATOM 1306 N N . VAL A 1 181 ? -6.159 15.792 5.092 1.00 54.66 181 VAL A N 1
ATOM 1307 C CA . VAL A 1 181 ? -5.608 15.123 3.906 1.00 54.66 181 VAL A CA 1
ATOM 1308 C C . VAL A 1 181 ? -4.368 14.263 4.243 1.00 54.66 181 VAL A C 1
ATOM 1310 O O . VAL A 1 181 ? -3.931 13.477 3.411 1.00 54.66 181 VAL A O 1
ATOM 1313 N N . TYR A 1 182 ? -3.814 14.360 5.450 1.00 57.81 182 TYR A N 1
ATOM 1314 C CA . TYR A 1 182 ? -2.507 13.851 5.846 1.00 57.81 182 TYR A CA 1
ATOM 1315 C C . TYR A 1 182 ? -2.530 12.616 6.768 1.00 57.81 182 TYR A C 1
ATOM 1317 O O . TYR A 1 182 ? -1.500 11.956 6.885 1.00 57.81 182 TYR A O 1
ATOM 1325 N N . GLY A 1 183 ? -3.691 12.211 7.303 1.00 63.28 183 GLY A N 1
ATOM 1326 C CA . GLY A 1 183 ? -3.848 11.060 8.218 1.00 63.28 183 GLY A CA 1
ATOM 1327 C C . GLY A 1 183 ? -3.663 9.665 7.597 1.00 63.28 183 GLY A C 1
ATOM 1328 O O . GLY A 1 183 ? -3.963 8.649 8.218 1.00 63.28 183 GLY A O 1
ATOM 1329 N N . TRP A 1 184 ? -3.161 9.563 6.364 1.00 79.38 184 TRP A N 1
ATOM 1330 C CA . TRP A 1 184 ? -2.980 8.276 5.690 1.00 79.38 184 TRP A CA 1
ATOM 1331 C C . TRP A 1 184 ? -1.629 8.175 4.991 1.00 79.38 184 TRP A C 1
ATOM 1333 O O . TRP A 1 184 ? -1.316 8.972 4.100 1.00 79.38 184 TRP A O 1
ATOM 1343 N N . GLY A 1 185 ? -0.848 7.150 5.346 1.00 79.44 185 GLY A N 1
ATOM 1344 C CA . GLY A 1 185 ? 0.526 6.979 4.867 1.00 79.44 185 GLY A CA 1
ATOM 1345 C C . GLY A 1 185 ? 0.653 6.753 3.359 1.00 79.44 185 GLY A C 1
ATOM 1346 O O . GLY A 1 185 ? 1.720 6.983 2.796 1.00 79.44 185 GLY A O 1
ATOM 1347 N N . LEU A 1 186 ? -0.435 6.381 2.674 1.00 84.06 186 LEU A N 1
ATOM 1348 C CA . LEU A 1 186 ? -0.472 6.195 1.218 1.00 84.06 186 LEU A CA 1
ATOM 1349 C C . LEU A 1 186 ? -1.092 7.372 0.450 1.00 84.06 186 LEU A C 1
ATOM 1351 O O . LEU A 1 186 ? -1.424 7.251 -0.731 1.00 84.06 186 LEU A O 1
ATOM 1355 N N . ASN A 1 187 ? -1.214 8.545 1.072 1.00 83.44 187 ASN A N 1
ATOM 1356 C CA . ASN A 1 187 ? -1.735 9.727 0.395 1.00 83.44 187 ASN A CA 1
ATOM 1357 C C . ASN A 1 187 ? -0.911 10.110 -0.858 1.00 83.44 187 ASN A C 1
ATOM 1359 O O . ASN A 1 187 ? 0.314 10.192 -0.819 1.00 83.44 187 ASN A O 1
ATOM 1363 N N . VAL A 1 188 ? -1.581 10.434 -1.970 1.00 77.62 188 VAL A N 1
ATOM 1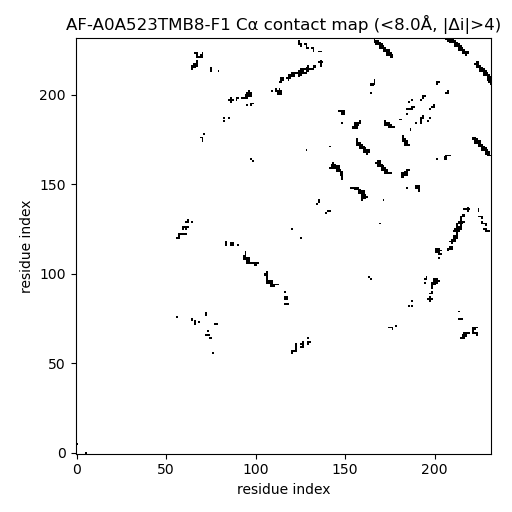364 C CA . VAL A 1 188 ? -0.926 10.814 -3.244 1.00 77.62 188 VAL A CA 1
ATOM 1365 C C . VAL A 1 188 ? -0.106 12.100 -3.171 1.00 77.62 188 VAL A C 1
ATOM 1367 O O . VAL A 1 188 ? 0.754 12.326 -4.014 1.00 77.62 188 VAL A O 1
ATOM 1370 N N . GLY A 1 189 ? -0.388 12.989 -2.221 1.00 74.75 189 GLY A N 1
ATOM 1371 C CA . GLY A 1 189 ? 0.350 14.228 -1.987 1.00 74.75 189 GLY A CA 1
ATOM 1372 C C . GLY A 1 189 ? 1.716 13.982 -1.353 1.00 74.75 189 GLY A C 1
ATOM 1373 O O . GLY A 1 189 ? 2.612 14.820 -1.476 1.00 74.75 189 GLY A O 1
ATOM 1374 N N . TYR A 1 190 ? 1.906 12.803 -0.769 1.00 76.88 190 TYR A N 1
ATOM 1375 C CA . TYR A 1 190 ? 2.999 12.506 0.126 1.00 76.88 190 TYR A CA 1
ATOM 1376 C C . TYR A 1 190 ? 4.215 11.912 -0.604 1.00 76.88 190 TYR A C 1
ATOM 1378 O O . TYR A 1 190 ? 4.099 10.961 -1.373 1.00 76.88 190 TYR A O 1
ATOM 1386 N N . ALA A 1 191 ? 5.400 12.500 -0.400 1.00 77.69 191 ALA A N 1
ATOM 1387 C CA . ALA A 1 191 ? 6.584 12.174 -1.194 1.00 77.69 191 ALA A CA 1
ATOM 1388 C C . ALA A 1 191 ? 7.025 10.712 -1.044 1.00 77.69 191 ALA A C 1
ATOM 1390 O O . ALA A 1 191 ? 7.269 10.079 -2.066 1.00 77.69 191 ALA A O 1
ATOM 1391 N N . ALA A 1 192 ? 7.065 10.136 0.164 1.00 81.06 192 ALA A N 1
ATOM 1392 C CA . ALA A 1 192 ? 7.462 8.730 0.266 1.00 81.06 192 ALA A CA 1
ATOM 1393 C C . ALA A 1 192 ? 6.407 7.793 -0.329 1.00 81.06 192 ALA A C 1
ATOM 1395 O O . ALA A 1 192 ? 6.794 6.869 -1.029 1.00 81.06 192 ALA A O 1
ATOM 1396 N N . SER A 1 193 ? 5.104 8.067 -0.165 1.00 83.19 193 SER A N 1
ATOM 1397 C CA . SER A 1 193 ? 4.050 7.317 -0.875 1.00 83.19 193 SER A CA 1
ATOM 1398 C C . SER A 1 193 ? 4.233 7.388 -2.397 1.00 83.19 193 SER A C 1
ATOM 1400 O O . SER A 1 193 ? 4.194 6.368 -3.085 1.00 83.19 193 SER A O 1
ATOM 1402 N N . LYS A 1 194 ? 4.538 8.576 -2.941 1.00 85.00 194 LYS A N 1
ATOM 1403 C CA . LYS A 1 194 ? 4.865 8.737 -4.367 1.00 85.00 194 LYS A CA 1
ATOM 1404 C C . LYS A 1 194 ? 6.011 7.832 -4.789 1.00 85.00 194 LYS A C 1
ATOM 1406 O O . LYS A 1 194 ? 5.848 7.075 -5.737 1.00 85.00 194 LYS A O 1
ATOM 1411 N N . MET A 1 195 ? 7.130 7.866 -4.073 1.00 84.00 195 MET A N 1
ATOM 1412 C CA . MET A 1 195 ? 8.301 7.057 -4.424 1.00 84.00 195 MET A CA 1
ATOM 1413 C C . MET A 1 195 ? 8.059 5.552 -4.226 1.00 84.00 195 MET A C 1
ATOM 1415 O O . MET A 1 195 ? 8.568 4.747 -5.001 1.00 84.00 195 MET A O 1
ATOM 1419 N N . MET A 1 196 ? 7.283 5.176 -3.206 1.00 84.19 196 MET A N 1
ATOM 1420 C CA . MET A 1 196 ? 7.111 3.787 -2.776 1.00 84.19 196 MET A CA 1
ATOM 1421 C C . MET A 1 196 ? 5.980 3.040 -3.432 1.00 84.19 196 MET A C 1
ATOM 1423 O O . MET A 1 196 ? 6.057 1.828 -3.537 1.00 84.19 196 MET A O 1
ATOM 1427 N N . TRP A 1 197 ? 4.939 3.731 -3.860 1.00 87.62 197 TRP A N 1
ATOM 1428 C CA . TRP A 1 197 ? 3.768 3.094 -4.438 1.00 87.62 197 TRP A CA 1
ATOM 1429 C C . TRP A 1 197 ? 3.519 3.608 -5.853 1.00 87.62 197 TRP A C 1
ATOM 1431 O O . TRP A 1 197 ? 3.407 2.831 -6.804 1.00 87.62 197 TRP A O 1
ATOM 1441 N N . HIS A 1 198 ? 3.480 4.929 -6.027 1.00 87.38 198 HIS A N 1
ATOM 1442 C CA . HIS A 1 198 ? 3.077 5.503 -7.308 1.00 87.38 198 HIS A CA 1
ATOM 1443 C C . HIS A 1 198 ? 4.156 5.390 -8.393 1.00 87.38 198 HIS A C 1
ATOM 1445 O O . HIS A 1 198 ? 3.824 5.106 -9.541 1.00 87.38 198 HIS A O 1
ATOM 1451 N N . TYR A 1 199 ? 5.429 5.597 -8.052 1.00 87.38 199 TYR A N 1
ATOM 1452 C CA . TYR A 1 199 ? 6.553 5.571 -9.002 1.00 87.38 199 TYR A CA 1
ATOM 1453 C C . TYR A 1 199 ? 7.282 4.232 -9.013 1.00 87.38 199 TYR A C 1
ATOM 1455 O O . TYR A 1 199 ? 8.122 4.003 -9.881 1.00 87.38 199 TYR A O 1
ATOM 1463 N N . HIS A 1 200 ? 6.989 3.378 -8.038 1.00 87.56 200 HIS A N 1
ATOM 1464 C CA . HIS A 1 200 ? 7.794 2.209 -7.759 1.00 87.56 200 HIS A CA 1
ATOM 1465 C C . HIS A 1 200 ? 7.744 1.182 -8.896 1.00 87.56 200 HIS A C 1
ATOM 1467 O O . HIS A 1 200 ? 6.666 0.785 -9.361 1.00 87.56 200 HIS A O 1
ATOM 1473 N N . ASP A 1 201 ? 8.928 0.771 -9.338 1.00 89.06 201 ASP A N 1
ATOM 1474 C CA . ASP A 1 201 ? 9.165 -0.233 -10.368 1.00 89.06 201 ASP A CA 1
ATOM 1475 C C . ASP A 1 201 ? 10.588 -0.773 -10.200 1.00 89.06 201 ASP A C 1
ATOM 1477 O O . ASP A 1 201 ? 11.528 0.004 -10.090 1.00 89.06 201 ASP A O 1
ATOM 1481 N N . PHE A 1 202 ? 10.777 -2.088 -10.191 1.00 84.94 202 PHE A N 1
ATOM 1482 C CA . PHE A 1 202 ? 12.112 -2.662 -9.993 1.00 84.94 202 PHE A CA 1
ATOM 1483 C C . PHE A 1 202 ? 13.005 -2.597 -11.242 1.00 84.94 202 PHE A C 1
ATOM 1485 O O . PHE A 1 202 ? 14.195 -2.913 -11.178 1.00 84.94 202 PHE A O 1
ATOM 1492 N N . GLY A 1 203 ? 12.460 -2.211 -12.397 1.00 85.38 203 GLY A N 1
ATOM 1493 C CA . GLY A 1 203 ? 13.148 -2.306 -13.676 1.00 85.38 203 GLY A CA 1
ATOM 1494 C C . GLY A 1 203 ? 13.549 -3.751 -13.972 1.00 85.38 203 GLY A C 1
ATOM 1495 O O . GLY A 1 203 ? 12.740 -4.665 -13.843 1.00 85.38 203 GLY A O 1
ATOM 1496 N N . ASP A 1 204 ? 14.802 -3.962 -14.373 1.00 84.81 204 ASP A N 1
ATOM 1497 C CA . ASP A 1 204 ? 15.332 -5.305 -14.650 1.00 84.81 204 ASP A CA 1
ATOM 1498 C C . ASP A 1 204 ? 15.892 -6.018 -13.399 1.00 84.81 204 ASP A C 1
ATOM 1500 O O . ASP A 1 204 ? 16.304 -7.171 -13.499 1.00 84.81 204 ASP A O 1
ATOM 1504 N N . ASP A 1 205 ? 15.907 -5.361 -12.231 1.00 81.69 205 ASP A N 1
ATOM 1505 C CA . ASP A 1 205 ? 16.610 -5.849 -11.032 1.00 81.69 205 ASP A CA 1
ATOM 1506 C C . ASP A 1 205 ? 15.709 -6.609 -10.044 1.00 81.69 205 ASP A C 1
ATOM 1508 O O . ASP A 1 205 ? 16.173 -7.062 -8.998 1.00 81.69 205 ASP A O 1
ATOM 1512 N N . GLY A 1 206 ? 14.418 -6.754 -10.345 1.00 83.12 206 GLY A N 1
ATOM 1513 C CA . GLY A 1 206 ? 13.463 -7.366 -9.428 1.00 83.12 206 GLY A CA 1
ATOM 1514 C C . GLY A 1 206 ? 12.266 -8.015 -10.116 1.00 83.12 206 GLY A C 1
ATOM 1515 O O . GLY A 1 206 ? 12.180 -8.063 -11.346 1.00 83.12 206 GLY A O 1
ATOM 1516 N N . PRO A 1 207 ? 11.342 -8.571 -9.321 1.00 89.38 207 PRO A N 1
ATOM 1517 C CA . PRO A 1 207 ? 10.173 -9.255 -9.847 1.00 89.38 207 PRO A CA 1
ATOM 1518 C C . PRO A 1 207 ? 9.230 -8.263 -10.520 1.00 89.38 207 PRO A C 1
ATOM 1520 O O . PRO A 1 207 ? 9.002 -7.164 -10.027 1.00 89.38 207 PRO A O 1
ATOM 1523 N N . VAL A 1 208 ? 8.618 -8.669 -11.628 1.00 91.06 208 VAL A N 1
ATOM 1524 C CA . VAL A 1 208 ? 7.573 -7.859 -12.256 1.00 91.06 208 VAL A CA 1
ATOM 1525 C C . VAL A 1 208 ? 6.280 -8.054 -11.474 1.00 91.06 208 VAL A C 1
ATOM 1527 O O . VAL A 1 208 ? 5.650 -9.104 -11.564 1.00 91.06 208 VAL A O 1
ATOM 1530 N N . ILE A 1 209 ? 5.892 -7.046 -10.700 1.00 92.38 209 ILE A N 1
ATOM 1531 C CA . ILE A 1 209 ? 4.635 -7.044 -9.948 1.00 92.38 209 ILE A CA 1
ATOM 1532 C C . ILE A 1 209 ? 3.517 -6.650 -10.901 1.00 92.38 209 ILE A C 1
ATOM 1534 O O . ILE A 1 209 ? 3.532 -5.541 -11.430 1.00 92.38 209 ILE A O 1
ATOM 1538 N N . THR A 1 210 ? 2.553 -7.541 -11.129 1.00 94.50 210 THR A N 1
ATOM 1539 C CA . THR A 1 210 ? 1.410 -7.268 -12.019 1.00 94.50 210 THR A CA 1
ATOM 1540 C C . THR A 1 210 ? 0.060 -7.386 -11.328 1.00 94.50 210 THR A C 1
ATOM 1542 O O . THR A 1 210 ? -0.949 -6.926 -11.875 1.00 94.50 210 THR A O 1
ATOM 1545 N N . LYS A 1 211 ? 0.044 -7.947 -10.117 1.00 96.19 211 LYS A N 1
ATOM 1546 C CA . LYS A 1 211 ? -1.156 -8.223 -9.345 1.00 96.19 211 LYS A CA 1
ATOM 1547 C C . LYS A 1 211 ? -1.105 -7.619 -7.959 1.00 96.19 211 LYS A C 1
ATOM 1549 O O . LYS A 1 211 ? -0.040 -7.347 -7.402 1.00 96.19 211 LYS A O 1
ATOM 1554 N N . TRP A 1 212 ? -2.291 -7.454 -7.399 1.00 96.94 212 TRP A N 1
ATOM 1555 C CA . TRP A 1 212 ? -2.466 -6.960 -6.048 1.00 96.94 212 TRP A CA 1
ATOM 1556 C C . TRP A 1 212 ? -3.798 -7.396 -5.446 1.00 96.94 212 TRP A C 1
ATOM 1558 O O . TRP A 1 212 ? -4.728 -7.774 -6.157 1.00 96.94 212 TRP A O 1
ATOM 1568 N N . GLY A 1 213 ? -3.889 -7.271 -4.131 1.00 96.75 213 GLY A N 1
ATOM 1569 C CA . GLY A 1 213 ? -5.132 -7.303 -3.384 1.00 96.75 213 GLY A CA 1
ATOM 1570 C C . GLY A 1 213 ? -5.038 -6.392 -2.167 1.00 96.75 213 GLY A C 1
ATOM 1571 O O . GLY A 1 213 ? -3.942 -6.070 -1.698 1.00 96.75 213 GLY A O 1
ATOM 1572 N N . ILE A 1 214 ? -6.192 -5.955 -1.674 1.00 97.06 214 ILE A N 1
ATOM 1573 C CA . ILE A 1 214 ? -6.293 -5.048 -0.530 1.00 97.06 214 ILE A CA 1
ATOM 1574 C C . ILE A 1 214 ? -7.137 -5.706 0.556 1.00 97.06 214 ILE A C 1
ATOM 1576 O O . ILE A 1 214 ? -8.181 -6.285 0.264 1.00 97.06 214 ILE A O 1
ATOM 1580 N N . GLY A 1 215 ? -6.687 -5.573 1.799 1.00 97.44 215 GLY A N 1
ATOM 1581 C CA . GLY A 1 215 ? -7.439 -5.901 3.001 1.00 97.44 215 GLY A CA 1
ATOM 1582 C C . GLY A 1 215 ? -7.625 -4.669 3.875 1.00 97.44 215 GLY A C 1
ATOM 1583 O O . GLY A 1 215 ? -6.786 -3.760 3.859 1.00 97.44 215 GLY A O 1
ATOM 1584 N N . ALA A 1 216 ? -8.715 -4.644 4.638 1.00 97.25 216 ALA A N 1
ATOM 1585 C CA . ALA A 1 216 ? -8.987 -3.569 5.581 1.00 97.25 216 ALA A CA 1
ATOM 1586 C C . ALA A 1 216 ? -9.664 -4.071 6.861 1.00 97.25 216 ALA A C 1
ATOM 1588 O O . ALA A 1 216 ? -10.507 -4.968 6.806 1.00 97.25 216 ALA A O 1
ATOM 1589 N N . HIS A 1 217 ? -9.293 -3.501 8.008 1.00 97.38 217 HIS A N 1
ATOM 1590 C CA . HIS A 1 217 ? -9.911 -3.842 9.291 1.00 97.38 217 HIS A CA 1
ATOM 1591 C C . HIS A 1 217 ? -9.973 -2.629 10.237 1.00 97.38 217 HIS A C 1
ATOM 1593 O O . HIS A 1 217 ? -8.964 -1.956 10.462 1.00 97.38 217 HIS A O 1
ATOM 1599 N N . ASP A 1 218 ? -11.145 -2.369 10.817 1.00 95.69 218 ASP A N 1
ATOM 1600 C CA . ASP A 1 218 ? -11.375 -1.333 11.832 1.00 95.69 218 ASP A CA 1
ATOM 1601 C C . ASP A 1 218 ? -10.704 -1.722 13.155 1.00 95.69 218 ASP A C 1
ATOM 1603 O O . ASP A 1 218 ? -11.047 -2.730 13.771 1.00 95.69 218 ASP A O 1
ATOM 1607 N N . ASN A 1 219 ? -9.766 -0.913 13.642 1.00 94.75 219 ASN A N 1
ATOM 1608 C CA . ASN A 1 219 ? -9.060 -1.217 14.887 1.00 94.75 219 ASN A CA 1
ATOM 1609 C C . ASN A 1 219 ? -9.907 -0.995 16.162 1.00 94.75 219 ASN A C 1
ATOM 1611 O O . ASN A 1 219 ? -9.393 -1.169 17.268 1.00 94.75 219 ASN A O 1
ATOM 1615 N N . GLY A 1 220 ? -11.169 -0.576 16.025 1.00 93.38 220 GLY A N 1
ATOM 1616 C CA . GLY A 1 220 ? -12.107 -0.329 17.121 1.00 93.38 220 GLY A CA 1
ATOM 1617 C C . GLY A 1 220 ? -11.983 1.053 17.767 1.00 93.38 220 GLY A C 1
ATOM 1618 O O . GLY A 1 220 ? -12.744 1.362 18.681 1.00 93.38 220 GLY A O 1
ATOM 1619 N N . ASN A 1 221 ? -11.058 1.894 17.293 1.00 91.62 221 ASN A N 1
ATOM 1620 C CA . ASN A 1 221 ? -10.773 3.229 17.827 1.00 91.62 221 ASN A CA 1
ATOM 1621 C C . ASN A 1 221 ? -10.982 4.335 16.780 1.00 91.62 221 ASN A C 1
ATOM 1623 O O . ASN A 1 221 ? -10.319 5.369 16.831 1.00 91.62 221 ASN A O 1
ATOM 1627 N N . GLY A 1 222 ? -11.870 4.115 15.807 1.00 90.88 222 GLY A N 1
ATOM 1628 C CA . GLY A 1 222 ? -12.123 5.096 14.748 1.00 90.88 222 GLY A CA 1
ATOM 1629 C C . GLY A 1 222 ? -11.057 5.108 13.646 1.00 90.88 222 GLY A C 1
ATOM 1630 O O . GLY A 1 222 ? -10.995 6.050 12.869 1.00 90.88 222 GLY A O 1
ATOM 1631 N N . SER A 1 223 ? -10.180 4.102 13.588 1.00 92.69 223 SER A N 1
ATOM 1632 C CA . SER A 1 223 ? -9.086 4.026 12.612 1.00 92.69 223 SER A CA 1
ATOM 1633 C C . SER A 1 223 ? -9.162 2.724 11.822 1.00 92.69 223 SER A C 1
ATOM 1635 O O . SER A 1 223 ? -9.614 1.700 12.333 1.00 92.69 223 SER A O 1
ATOM 1637 N N . THR A 1 224 ? -8.683 2.737 10.581 1.00 94.88 224 THR A N 1
ATOM 1638 C CA . THR A 1 224 ? -8.699 1.554 9.708 1.00 94.88 224 THR A CA 1
ATOM 1639 C C . THR A 1 224 ? -7.281 1.146 9.345 1.00 94.88 224 THR A C 1
ATOM 1641 O O . THR A 1 224 ? -6.496 1.947 8.836 1.00 94.88 224 THR A O 1
ATOM 1644 N N . TRP A 1 225 ? -6.943 -0.118 9.585 1.00 96.19 225 TRP A N 1
ATOM 1645 C CA . TRP A 1 225 ? -5.754 -0.721 8.999 1.00 96.19 225 TRP A CA 1
ATOM 1646 C C . TRP A 1 225 ? -6.013 -1.007 7.530 1.00 96.19 225 TRP A C 1
ATOM 1648 O O . TRP A 1 225 ? -6.942 -1.739 7.211 1.00 96.19 225 TRP A O 1
ATOM 1658 N N . TRP A 1 226 ? -5.161 -0.479 6.658 1.00 96.56 226 TRP A N 1
ATOM 1659 C CA . TRP A 1 226 ? -5.140 -0.802 5.236 1.00 96.56 226 TRP A CA 1
ATOM 1660 C C . TRP A 1 226 ? -3.896 -1.619 4.923 1.00 96.56 226 TRP A C 1
ATOM 1662 O O . TRP A 1 226 ? -2.783 -1.205 5.258 1.00 96.56 226 TRP A O 1
ATOM 1672 N N . VAL A 1 227 ? -4.079 -2.756 4.255 1.00 97.31 227 VAL A N 1
ATOM 1673 C CA . VAL A 1 227 ? -2.986 -3.625 3.813 1.00 97.31 227 VAL A CA 1
ATOM 1674 C C . VAL A 1 227 ? -3.090 -3.843 2.313 1.00 97.31 227 VAL A C 1
ATOM 1676 O O . VAL A 1 227 ? -4.137 -4.231 1.807 1.00 97.31 227 VAL A O 1
ATOM 1679 N N . LEU A 1 228 ? -1.994 -3.607 1.601 1.00 96.62 228 LEU A N 1
ATOM 1680 C CA . LEU A 1 228 ? -1.824 -3.919 0.189 1.00 96.62 228 LEU A CA 1
ATOM 1681 C C . LEU A 1 228 ? -0.871 -5.108 0.102 1.00 96.62 228 LEU A C 1
ATOM 1683 O O . LEU A 1 228 ? 0.270 -5.012 0.552 1.00 96.62 228 LEU A O 1
ATOM 1687 N N . GLN A 1 229 ? -1.315 -6.197 -0.511 1.00 97.44 229 GLN A N 1
ATOM 1688 C CA . GLN A 1 229 ? -0.465 -7.329 -0.866 1.00 97.44 229 GLN A CA 1
ATOM 1689 C C . GLN A 1 229 ? -0.259 -7.329 -2.377 1.00 97.44 229 GLN A C 1
ATOM 1691 O O . GLN A 1 229 ? -1.217 -7.214 -3.139 1.00 97.44 229 GLN A O 1
ATOM 1696 N N . MET A 1 230 ? 0.984 -7.478 -2.815 1.00 95.38 230 MET A N 1
ATOM 1697 C CA . MET A 1 230 ? 1.370 -7.430 -4.221 1.00 95.38 230 MET A CA 1
ATOM 1698 C C . MET A 1 230 ? 2.132 -8.682 -4.632 1.00 95.38 230 MET A C 1
ATOM 1700 O O . MET A 1 230 ? 2.762 -9.339 -3.802 1.00 95.38 230 MET A O 1
ATOM 1704 N N . GLY A 1 231 ? 2.074 -8.991 -5.927 1.00 94.81 231 GLY A N 1
ATOM 1705 C CA . GLY A 1 231 ? 2.774 -10.126 -6.511 1.00 94.81 231 GLY A CA 1
ATOM 1706 C C . GLY A 1 231 ? 2.753 -10.136 -8.044 1.00 94.81 231 GLY A C 1
ATOM 1707 O O . GLY A 1 231 ? 2.163 -9.249 -8.672 1.00 94.81 231 GLY A O 1
ATOM 1708 N N . PRO A 1 232 ? 3.435 -11.109 -8.665 1.00 93.62 232 PRO A N 1
ATOM 1709 C CA . PRO A 1 232 ? 3.454 -11.295 -10.112 1.00 93.62 232 PRO A CA 1
ATOM 1710 C C . PRO A 1 232 ? 2.120 -11.782 -10.690 1.00 93.62 232 PRO A C 1
ATOM 1712 O O . PRO A 1 232 ? 1.372 -12.555 -10.046 1.00 93.62 232 PRO A O 1
#

Secondary structure (DSSP, 8-state):
--HHHHHHHHHHHHHHHTTS-----------------------------------------SS-----TTSS-SSHHHHHHHHHHHHHHTTTSPPB--S-TTSSS-S-B-S---S-SSPEE-HHHHHHHHHHHHHHHTTPPPPSEEE--SSSS--S--EEEESTTSTT-EEEEEE-S-TTTTS-TT-TT-HHHIIIIISB--TTSS----EEEEEEEE-SSS-EEEEEEEE-